Protein 7Y5Y (pdb70)

Structure (mmCIF, N/CA/C/O backbone):
data_7Y5Y
#
_entry.id   7Y5Y
#
_cell.length_a   80.331
_cell.length_b   80.331
_cell.length_c   224.803
_cell.angle_alpha   90.000
_cell.angle_beta   90.000
_cell.angle_gamma   120.000
#
_symmetry.space_group_name_H-M   'P 61 2 2'
#
loop_
_entity.id
_entity.type
_entity.pdbx_description
1 polymer 'Staygreen domain-containing protein'
2 non-polymer (4S)-2-METHYL-2,4-PENTANEDIOL
3 non-polymer 'PHOSPHATE ION'
4 non-polymer 2-AMINO-2-HYDROXYMETHYL-PROPANE-1,3-DIOL
5 water water
#
loop_
_atom_site.group_PDB
_atom_site.id
_atom_site.type_symbol
_atom_site.label_atom_id
_atom_site.label_alt_id
_atom_site.label_comp_id
_atom_site.label_asym_id
_atom_site.label_entity_id
_atom_site.label_seq_id
_atom_site.pdbx_PDB_ins_code
_atom_site.Cartn_x
_atom_site.Cartn_y
_atom_site.Cartn_z
_atom_site.occupancy
_atom_site.B_iso_or_equiv
_atom_site.auth_seq_id
_atom_site.auth_comp_id
_atom_site.auth_asym_id
_atom_site.auth_atom_id
_atom_site.pdbx_PDB_model_num
ATOM 1 N N . HIS A 1 3 ? 9.11265 53.56242 118.18253 1.000 56.04218 3 HIS A N 1
ATOM 2 C CA . HIS A 1 3 ? 8.71140 52.92492 119.43935 1.000 65.43164 3 HIS A CA 1
ATOM 3 C C . HIS A 1 3 ? 8.60047 51.41784 119.26168 1.000 61.01440 3 HIS A C 1
ATOM 4 O O . HIS A 1 3 ? 7.94050 50.94810 118.33680 1.000 65.86281 3 HIS A O 1
ATOM 6 N N . LEU A 1 4 ? 9.23945 50.65170 120.14436 1.000 56.93350 4 LEU A N 1
ATOM 7 C CA . LEU A 1 4 ? 9.27603 49.20447 119.96525 1.000 54.38857 4 LEU A CA 1
ATOM 8 C C . LEU A 1 4 ? 7.93028 48.57556 120.29051 1.000 55.85663 4 LEU A C 1
ATOM 9 O O . LEU A 1 4 ? 7.31318 48.91072 121.29905 1.000 52.71785 4 LEU A O 1
ATOM 14 N N . LYS A 1 5 ? 7.48010 47.67074 119.42646 1.000 51.86246 5 LYS A N 1
ATOM 15 C CA . LYS A 1 5 ? 6.21865 46.97536 119.60159 1.000 53.70349 5 LYS A CA 1
ATOM 16 C C . LYS A 1 5 ? 6.54967 45.52769 119.91134 1.000 57.92559 5 LYS A C 1
ATOM 17 O O . LYS A 1 5 ? 6.83856 44.75776 118.99410 1.000 55.02182 5 LYS A O 1
ATOM 23 N N . PRO A 1 6 ? 6.55630 45.10929 121.17834 1.000 54.97954 6 PRO A N 1
ATOM 24 C CA . PRO A 1 6 ? 7.16737 43.80768 121.50808 1.000 50.71466 6 PRO A CA 1
ATOM 25 C C . PRO A 1 6 ? 6.59434 42.61517 120.76760 1.000 54.55167 6 PRO A C 1
ATOM 26 O O . PRO A 1 6 ? 7.29698 41.60437 120.60793 1.000 49.28800 6 PRO A O 1
ATOM 30 N N . GLU A 1 7 ? 5.31648 42.67381 120.37256 1.000 55.02282 7 GLU A N 1
ATOM 31 C CA . GLU A 1 7 ? 4.72100 41.60596 119.57519 1.000 60.08528 7 GLU A CA 1
ATOM 32 C C . GLU A 1 7 ? 5.43930 41.44424 118.24394 1.000 43.62050 7 GLU A C 1
ATOM 33 O O . GLU A 1 7 ? 5.32328 40.38650 117.61663 1.000 56.28694 7 GLU A O 1
ATOM 39 N N . LYS A 1 8 ? 6.17688 42.46834 117.80715 1.000 49.81278 8 LYS A N 1
ATOM 40 C CA . LYS A 1 8 ? 6.94015 42.42507 116.56779 1.000 50.29722 8 LYS A CA 1
ATOM 41 C C . LYS A 1 8 ? 8.39048 42.03173 116.77573 1.000 47.09808 8 LYS A C 1
ATOM 42 O O . LYS A 1 8 ? 9.18705 42.17178 115.84232 1.000 42.69073 8 LYS A O 1
ATOM 48 N N . LEU A 1 9 ? 8.77031 41.60211 117.98262 1.000 40.27247 9 LEU A N 1
ATOM 49 C CA . LEU A 1 9 ? 10.15627 41.23773 118.27475 1.000 40.41252 9 LEU A CA 1
ATOM 50 C C . LEU A 1 9 ? 10.25051 39.76343 118.63862 1.000 41.76992 9 LEU A C 1
ATOM 51 O O . LEU A 1 9 ? 9.63275 39.32077 119.61405 1.000 41.60416 9 LEU A O 1
ATOM 56 N N . GLN A 1 10 ? 11.05742 39.01546 117.88752 1.000 33.89797 10 GLN A N 1
ATOM 57 C CA . GLN A 1 10 ? 11.41943 37.64665 118.24554 1.000 31.57722 10 GLN A CA 1
ATOM 58 C C . GLN A 1 10 ? 12.80893 37.64018 118.87093 1.000 31.93830 10 GLN A C 1
ATOM 59 O O . GLN A 1 10 ? 13.75615 38.17063 118.28082 1.000 29.69791 10 GLN A O 1
ATOM 65 N N . THR A 1 11 ? 12.93431 37.02127 120.04790 1.000 31.35185 11 THR A N 1
ATOM 66 C CA . THR A 1 11 ? 14.21892 36.85418 120.71463 1.000 30.26690 11 THR A CA 1
ATOM 67 C C . THR A 1 11 ? 14.59963 35.37447 120.76623 1.000 29.91055 11 THR A C 1
ATOM 68 O O . THR A 1 11 ? 13.78047 34.51382 121.11090 1.000 31.07225 11 THR A O 1
ATOM 72 N N . ARG A 1 12 ? 15.86635 35.10303 120.45407 1.000 30.18729 12 ARG A N 1
ATOM 73 C CA . ARG A 1 12 ? 16.40305 33.77589 120.21295 1.000 32.28160 12 ARG A CA 1
ATOM 74 C C . ARG A 1 12 ? 17.74551 33.66901 120.91841 1.000 28.15025 12 ARG A C 1
ATOM 75 O O . ARG A 1 12 ? 18.48002 34.65626 121.01086 1.000 30.66028 12 ARG A O 1
ATOM 83 N N . PHE A 1 13 ? 18.08480 32.46093 121.38669 1.000 32.53955 13 PHE A N 1
ATOM 84 C CA . PHE A 1 13 ? 19.33575 32.23123 122.10532 1.000 30.89219 13 PHE A CA 1
ATOM 85 C C . PHE A 1 13 ? 20.18557 31.18803 121.39186 1.000 28.23748 13 PHE A C 1
ATOM 86 O O . PHE A 1 13 ? 19.68458 30.14297 120.97821 1.000 30.52557 13 PHE A O 1
ATOM 94 N N . LEU A 1 14 ? 21.47692 31.47697 121.26535 1.000 29.98869 14 LEU A N 1
ATOM 95 C CA . LEU A 1 14 ? 22.42003 30.51204 120.73035 1.000 31.10496 14 LEU A CA 1
ATOM 96 C C . LEU A 1 14 ? 22.87699 29.57611 121.85468 1.000 35.87987 14 LEU A C 1
ATOM 97 O O . LEU A 1 14 ? 22.75935 29.89591 123.04160 1.000 33.85445 14 LEU A O 1
ATOM 102 N N . ASN A 1 15 ? 23.42555 28.42508 121.46513 1.000 40.45231 15 ASN A N 1
ATOM 103 C CA . ASN A 1 15 ? 24.05311 27.52788 122.43348 1.000 42.75633 15 ASN A CA 1
ATOM 104 C C . ASN A 1 15 ? 25.07190 28.27211 123.28263 1.000 39.43514 15 ASN A C 1
ATOM 105 O O . ASN A 1 15 ? 25.94851 28.96543 122.76386 1.000 41.18115 15 ASN A O 1
ATOM 110 N N . GLY A 1 16 ? 24.95340 28.12441 124.59201 1.000 39.40001 16 GLY A N 1
ATOM 111 C CA . GLY A 1 16 ? 25.84363 28.79001 125.51118 1.000 37.88110 16 GLY A CA 1
ATOM 112 C C . GLY A 1 16 ? 25.26234 30.01939 126.16367 1.000 42.01082 16 GLY A C 1
ATOM 113 O O . GLY A 1 16 ? 25.91587 30.60125 127.04778 1.000 37.61174 16 GLY A O 1
ATOM 114 N N . SER A 1 17 ? 24.04919 30.42013 125.77689 1.000 36.68207 17 SER A N 1
ATOM 115 C CA . SER A 1 17 ? 23.39420 31.58333 126.35829 1.000 37.12654 17 SER A CA 1
ATOM 116 C C . SER A 1 17 ? 21.94852 31.25381 126.69431 1.000 34.65734 17 SER A C 1
ATOM 117 O O . SER A 1 17 ? 21.29016 30.47395 125.99900 1.000 37.88761 17 SER A O 1
ATOM 120 N N . GLN A 1 18 ? 21.46716 31.84651 127.78609 1.000 34.79281 18 GLN A N 1
ATOM 121 C CA . GLN A 1 18 ? 20.07545 31.74566 128.19138 1.000 34.69836 18 GLN A CA 1
ATOM 122 C C . GLN A 1 18 ? 19.58295 33.13256 128.56565 1.000 33.74775 18 GLN A C 1
ATOM 123 O O . GLN A 1 18 ? 20.35290 34.10048 128.60875 1.000 35.57792 18 GLN A O 1
ATOM 129 N N . ASN A 1 19 ? 18.29446 33.22390 128.91359 1.000 34.47464 19 ASN A N 1
ATOM 130 C CA . ASN A 1 19 ? 17.78682 34.54307 129.26363 1.000 38.68212 19 ASN A CA 1
ATOM 131 C C . ASN A 1 19 ? 18.34248 35.02070 130.60018 1.000 39.72003 19 ASN A C 1
ATOM 132 O O . ASN A 1 19 ? 18.22389 36.20568 130.91872 1.000 41.15583 19 ASN A O 1
ATOM 137 N N . ASP A 1 20 ? 18.97014 34.13741 131.36725 1.000 41.28166 20 ASP A N 1
ATOM 138 C CA . ASP A 1 20 ? 19.49209 34.48231 132.68179 1.000 49.12765 20 ASP A CA 1
ATOM 139 C C . ASP A 1 20 ? 21.01618 34.49589 132.73406 1.000 48.34115 20 ASP A C 1
ATOM 140 O O . ASP A 1 20 ? 21.58423 34.71305 133.80817 1.000 43.03220 20 ASP A O 1
ATOM 145 N N . GLY A 1 21 ? 21.69330 34.32119 131.59559 1.000 45.17975 21 GLY A N 1
ATOM 146 C CA . GLY A 1 21 ? 23.13284 34.45179 131.54960 1.000 42.46563 21 GLY A CA 1
ATOM 147 C C . GLY A 1 21 ? 23.80047 33.51456 130.56113 1.000 42.78802 21 GLY A C 1
ATOM 148 O O . GLY A 1 21 ? 23.14173 32.85391 129.75157 1.000 38.47862 21 GLY A O 1
ATOM 149 N N . PRO A 1 22 ? 25.14153 33.44778 130.59700 1.000 40.51040 22 PRO A N 1
ATOM 150 C CA . PRO A 1 22 ? 26.05765 34.25094 131.42550 1.000 39.62886 22 PRO A CA 1
ATOM 151 C C . PRO A 1 22 ? 26.12347 35.70779 130.99322 1.000 45.99210 22 PRO A C 1
ATOM 152 O O . PRO A 1 22 ? 25.78265 36.01252 129.84008 1.000 38.10374 22 PRO A O 1
ATOM 156 N N . ARG A 1 23 ? 26.55514 36.58658 131.90309 1.000 41.82649 23 ARG A N 1
ATOM 157 C CA . ARG A 1 23 ? 26.71060 37.99917 131.56816 1.000 40.25900 23 ARG A CA 1
ATOM 158 C C . ARG A 1 23 ? 27.74631 38.21805 130.47588 1.000 40.96621 23 ARG A C 1
ATOM 159 O O . ARG A 1 23 ? 27.66202 39.19825 129.72458 1.000 39.83172 23 ARG A O 1
ATOM 167 N N . TYR A 1 24 ? 28.73028 37.33886 130.38519 1.000 39.83528 24 TYR A N 1
ATOM 168 C CA . TYR A 1 24 ? 29.86766 37.51548 129.49538 1.000 38.23597 24 TYR A CA 1
ATOM 169 C C . TYR A 1 24 ? 30.41376 36.13399 129.18111 1.000 41.59363 24 TYR A C 1
ATOM 170 O O . TYR A 1 24 ? 30.54927 35.30939 130.09568 1.000 42.41076 24 TYR A O 1
ATOM 179 N N . PRO A 1 25 ? 30.70233 35.82103 127.90989 1.000 39.03393 25 PRO A N 1
ATOM 180 C CA . PRO A 1 25 ? 30.49014 36.71848 126.76589 1.000 36.23146 25 PRO A CA 1
ATOM 181 C C . PRO A 1 25 ? 29.02776 36.74352 126.35554 1.000 36.32552 25 PRO A C 1
ATOM 182 O O . PRO A 1 25 ? 28.32157 35.74637 126.52979 1.000 32.60807 25 PRO A O 1
ATOM 186 N N . ARG A 1 26 ? 28.58031 37.87070 125.79961 1.000 35.12678 26 ARG A N 1
ATOM 187 C CA . ARG A 1 26 ? 27.18422 38.01764 125.40695 1.000 26.56998 26 ARG A CA 1
ATOM 188 C C . ARG A 1 26 ? 27.11588 39.00568 124.25456 1.000 27.31772 26 ARG A C 1
ATOM 189 O O . ARG A 1 26 ? 27.59143 40.14385 124.38367 1.000 25.45411 26 ARG A O 1
ATOM 197 N N . CYS A 1 27 ? 26.54406 38.55478 123.13737 1.000 27.45796 27 CYS A N 1
ATOM 198 C CA . CYS A 1 27 ? 26.47778 39.33755 121.90950 1.000 27.84524 27 CYS A CA 1
ATOM 199 C C . CYS A 1 27 ? 25.05569 39.32538 121.36990 1.000 24.66746 27 CYS A C 1
ATOM 200 O O . CYS A 1 27 ? 24.31398 38.35399 121.56573 1.000 26.24215 27 CYS A O 1
ATOM 203 N N . TYR A 1 28 ? 24.69523 40.40503 120.65190 1.000 25.12439 28 TYR A N 1
ATOM 204 C CA . TYR A 1 28 ? 23.37606 40.56499 120.05571 1.000 22.37146 28 TYR A CA 1
ATOM 205 C C . TYR A 1 28 ? 23.52710 40.63212 118.53832 1.000 19.70794 28 TYR A C 1
ATOM 206 O O . TYR A 1 28 ? 24.44851 41.27565 118.04015 1.000 24.69431 28 TYR A O 1
ATOM 215 N N . THR A 1 29 ? 22.61412 39.97388 117.83616 1.000 20.45021 29 THR A N 1
ATOM 216 C CA . THR A 1 29 ? 22.52383 40.03086 116.36904 1.000 24.33565 29 THR A CA 1
ATOM 217 C C . THR A 1 29 ? 21.08357 40.39962 116.04163 1.000 24.54460 29 THR A C 1
ATOM 218 O O . THR A 1 29 ? 20.16577 39.65366 116.39570 1.000 25.38184 29 THR A O 1
ATOM 222 N N . LEU A 1 30 ? 20.87615 41.54541 115.37270 1.000 26.88000 30 LEU A N 1
ATOM 223 C CA . LEU A 1 30 ? 19.54285 42.08336 115.10265 1.000 21.69147 30 LEU A CA 1
ATOM 224 C C . LEU A 1 30 ? 19.34874 42.25734 113.60069 1.000 24.27569 30 LEU A C 1
ATOM 225 O O . LEU A 1 30 ? 20.11916 42.97496 112.95919 1.000 27.41631 30 LEU A O 1
ATOM 230 N N . THR A 1 31 ? 18.34052 41.59162 113.05481 1.000 26.71825 31 THR A N 1
ATOM 231 C CA . THR A 1 31 ? 17.93958 41.76291 111.64971 1.000 28.82648 31 THR A CA 1
ATOM 232 C C . THR A 1 31 ? 16.42818 41.98178 111.60607 1.000 33.49182 31 THR A C 1
ATOM 233 O O . THR A 1 31 ? 15.74365 41.95363 112.63001 1.000 28.95617 31 THR A O 1
ATOM 237 N N . HIS A 1 32 ? 15.87903 42.16965 110.40784 1.000 31.51004 32 HIS A N 1
ATOM 238 C CA . HIS A 1 32 ? 14.45815 42.47855 110.31272 1.000 33.83482 32 HIS A CA 1
ATOM 239 C C . HIS A 1 32 ? 13.90023 41.88991 109.02904 1.000 38.81351 32 HIS A C 1
ATOM 240 O O . HIS A 1 32 ? 14.64598 41.49411 108.13616 1.000 33.79309 32 HIS A O 1
ATOM 247 N N . SER A 1 33 ? 12.58020 41.79761 108.96607 1.000 40.22603 33 SER A N 1
ATOM 248 C CA . SER A 1 33 ? 11.88557 41.46015 107.72483 1.000 48.46004 33 SER A CA 1
ATOM 249 C C . SER A 1 33 ? 11.17536 42.71011 107.23099 1.000 52.08317 33 SER A C 1
ATOM 250 O O . SER A 1 33 ? 10.22834 43.18101 107.87013 1.000 54.35188 33 SER A O 1
ATOM 253 N N . ASP A 1 34 ? 11.60717 43.23886 106.08726 1.000 60.41765 34 ASP A N 1
ATOM 254 C CA . ASP A 1 34 ? 10.90261 44.38555 105.52011 1.000 62.70639 34 ASP A CA 1
ATOM 255 C C . ASP A 1 34 ? 9.47267 44.04566 105.12919 1.000 61.55932 34 ASP A C 1
ATOM 256 O O . ASP A 1 34 ? 8.62249 44.94176 105.08177 1.000 62.03150 34 ASP A O 1
ATOM 261 N N . SER A 1 35 ? 9.18377 42.76921 104.88050 1.000 58.62228 35 SER A N 1
ATOM 262 C CA . SER A 1 35 ? 7.82917 42.37849 104.51330 1.000 59.56014 35 SER A CA 1
ATOM 263 C C . SER A 1 35 ? 6.84133 42.61589 105.65163 1.000 66.30717 35 SER A C 1
ATOM 264 O O . SER A 1 35 ? 5.74406 43.13756 105.41851 1.000 66.41765 35 SER A O 1
ATOM 267 N N . THR A 1 36 ? 7.20315 42.24448 106.88974 1.000 53.73328 36 THR A N 1
ATOM 268 C CA . THR A 1 36 ? 6.26659 42.29476 108.00843 1.000 53.21593 36 THR A CA 1
ATOM 269 C C . THR A 1 36 ? 6.63409 43.29559 109.09780 1.000 52.54103 36 THR A C 1
ATOM 270 O O . THR A 1 36 ? 5.86783 43.44359 110.05606 1.000 53.89636 36 THR A O 1
ATOM 274 N N . GLY A 1 37 ? 7.76780 43.98262 108.99046 1.000 50.68804 37 GLY A N 1
ATOM 275 C CA . GLY A 1 37 ? 8.19055 44.85201 110.06914 1.000 51.17887 37 GLY A CA 1
ATOM 276 C C . GLY A 1 37 ? 8.63514 44.13704 111.32564 1.000 48.59678 37 GLY A C 1
ATOM 277 O O . GLY A 1 37 ? 8.87677 44.79475 112.34445 1.000 50.97556 37 GLY A O 1
ATOM 278 N N . GLU A 1 38 ? 8.75976 42.81372 111.28526 1.000 40.70340 38 GLU A N 1
ATOM 279 C CA . GLU A 1 38 ? 9.19996 42.06088 112.45218 1.000 41.22022 38 GLU A CA 1
ATOM 280 C C . GLU A 1 38 ? 10.70125 42.23704 112.66563 1.000 39.24940 38 GLU A C 1
ATOM 281 O O . GLU A 1 38 ? 11.46951 42.40971 111.71777 1.000 33.34665 38 GLU A O 1
ATOM 287 N N . LEU A 1 39 ? 11.12249 42.19526 113.93052 1.000 33.94548 39 LEU A N 1
ATOM 288 C CA . LEU A 1 39 ? 12.53211 42.28207 114.28220 1.000 32.11166 39 LEU A CA 1
ATOM 289 C C . LEU A 1 39 ? 12.98405 40.93003 114.82468 1.000 29.35285 39 LEU A C 1
ATOM 290 O O . LEU A 1 39 ? 12.22973 40.26001 115.53387 1.000 29.51368 39 LEU A O 1
ATOM 295 N N . PHE A 1 40 ? 14.20849 40.53209 114.47396 1.000 28.40332 40 PHE A N 1
ATOM 296 C CA . PHE A 1 40 ? 14.77559 39.23746 114.85062 1.000 27.05972 40 PHE A CA 1
ATOM 297 C C . PHE A 1 40 ? 16.03926 39.49458 115.65358 1.000 28.53909 40 PHE A C 1
ATOM 298 O O . PHE A 1 40 ? 17.05700 39.91780 115.09937 1.000 27.68628 40 PHE A O 1
ATOM 306 N N . LEU A 1 41 ? 15.98000 39.24720 116.95346 1.000 31.25288 41 LEU A N 1
ATOM 307 C CA . LEU A 1 41 ? 17.12745 39.42291 117.83228 1.000 26.52224 41 LEU A CA 1
ATOM 308 C C . LEU A 1 41 ? 17.64301 38.05946 118.27198 1.000 27.08401 41 LEU A C 1
ATOM 309 O O . LEU A 1 41 ? 16.86281 37.22243 118.74436 1.000 28.53125 41 LEU A O 1
ATOM 314 N N . THR A 1 42 ? 18.94914 37.85007 118.14637 1.000 26.58009 42 THR A N 1
ATOM 315 C CA . THR A 1 42 ? 19.58378 36.64267 118.66183 1.000 29.27998 42 THR A CA 1
ATOM 316 C C . THR A 1 42 ? 20.65269 37.03539 119.67234 1.000 28.08690 42 THR A C 1
ATOM 317 O O . THR A 1 42 ? 21.44452 37.96437 119.44642 1.000 29.71848 42 THR A O 1
ATOM 321 N N . ILE A 1 43 ? 20.65868 36.32078 120.79547 1.000 29.41083 43 ILE A N 1
ATOM 322 C CA . ILE A 1 43 ? 21.59452 36.54648 121.88706 1.000 25.64052 43 ILE A CA 1
ATOM 323 C C . ILE A 1 43 ? 22.42589 35.28406 122.05350 1.000 27.89679 43 ILE A C 1
ATOM 324 O O . ILE A 1 43 ? 21.87126 34.18088 122.12169 1.000 30.94623 43 ILE A O 1
ATOM 329 N N . GLY A 1 44 ? 23.74064 35.43376 122.10318 1.000 27.78067 44 GLY A N 1
ATOM 330 C CA . GLY A 1 44 ? 24.58784 34.28284 122.30801 1.000 32.49470 44 GLY A CA 1
ATOM 331 C C . GLY A 1 44 ? 25.99456 34.67132 122.68914 1.000 30.06691 44 GLY A C 1
ATOM 332 O O . GLY A 1 44 ? 26.31360 35.85340 122.85573 1.000 27.53545 44 GLY A O 1
ATOM 333 N N . PRO A 1 45 ? 26.86825 33.67279 122.84992 1.000 32.69924 45 PRO A N 1
ATOM 334 C CA . PRO A 1 45 ? 28.27369 33.98034 123.16879 1.000 32.96894 45 PRO A CA 1
ATOM 335 C C . PRO A 1 45 ? 28.96512 34.77108 122.07516 1.000 34.26389 45 PRO A C 1
ATOM 336 O O . PRO A 1 45 ? 29.87416 35.56208 122.36703 1.000 37.75867 45 PRO A O 1
ATOM 340 N N . SER A 1 46 ? 28.53806 34.60777 120.82700 1.000 32.28951 46 SER A N 1
ATOM 341 C CA . SER A 1 46 ? 29.03448 35.40370 119.70570 1.000 31.09940 46 SER A CA 1
ATOM 342 C C . SER A 1 46 ? 27.86687 35.73482 118.77693 1.000 29.41898 46 SER A C 1
ATOM 343 O O . SER A 1 46 ? 26.70068 35.46899 119.08245 1.000 28.95454 46 SER A O 1
ATOM 346 N N . TYR A 1 47 ? 28.18734 36.29502 117.61517 1.000 29.66072 47 TYR A N 1
ATOM 347 C CA . TYR A 1 47 ? 27.15411 36.68332 116.65368 1.000 30.84896 47 TYR A CA 1
ATOM 348 C C . TYR A 1 47 ? 26.52641 35.46851 115.96968 1.000 34.57014 47 TYR A C 1
ATOM 349 O O . TYR A 1 47 ? 27.13800 34.40528 115.84675 1.000 31.37916 47 TYR A O 1
ATOM 358 N N . ASP A 1 48 ? 25.28206 35.63472 115.52048 1.000 29.22267 48 ASP A N 1
ATOM 359 C CA . ASP A 1 48 ? 24.58178 34.59953 114.76563 1.000 27.45803 48 ASP A CA 1
ATOM 360 C C . ASP A 1 48 ? 24.93101 34.82167 113.30365 1.000 32.50537 48 ASP A C 1
ATOM 361 O O . ASP A 1 48 ? 24.25170 35.54463 112.58611 1.000 28.49120 48 ASP A O 1
ATOM 366 N N . TYR A 1 49 ? 26.02715 34.19794 112.87464 1.000 34.45367 49 TYR A N 1
ATOM 367 C CA . TYR A 1 49 ? 26.55084 34.45174 111.53693 1.000 33.48364 49 TYR A CA 1
ATOM 368 C C . TYR A 1 49 ? 25.61136 33.95339 110.45460 1.000 34.08164 49 TYR A C 1
ATOM 369 O O . TYR A 1 49 ? 25.55887 34.53599 109.36847 1.000 32.80877 49 TYR A O 1
ATOM 378 N N . GLU A 1 50 ? 24.86154 32.88247 110.71498 1.000 32.21340 50 GLU A N 1
ATOM 379 C CA . GLU A 1 50 ? 23.89370 32.43418 109.71589 1.000 37.81099 50 GLU A CA 1
ATOM 380 C C . GLU A 1 50 ? 22.77566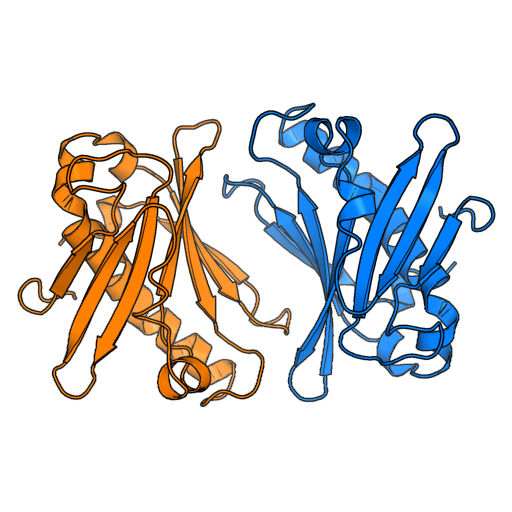 33.45402 109.53065 1.000 35.69003 50 GLU A C 1
ATOM 381 O O . GLU A 1 50 ? 22.29898 33.66791 108.40743 1.000 33.43854 50 GLU A O 1
ATOM 387 N N . GLN A 1 51 ? 22.36426 34.10728 110.61919 1.000 31.05365 51 GLN A N 1
ATOM 388 C CA . GLN A 1 51 ? 21.32222 35.12905 110.55229 1.000 30.80738 51 GLN A CA 1
ATOM 389 C C . GLN A 1 51 ? 21.68789 36.26097 109.59697 1.000 30.00308 51 GLN A C 1
ATOM 390 O O . GLN A 1 51 ? 20.80920 36.83399 108.93898 1.000 29.05965 51 GLN A O 1
ATOM 396 N N . ILE A 1 52 ? 22.96794 36.60463 109.51882 1.000 29.82450 52 ILE A N 1
ATOM 397 C CA . ILE A 1 52 ? 23.41769 37.75115 108.72806 1.000 29.61802 52 ILE A CA 1
ATOM 398 C C . ILE A 1 52 ? 24.06342 37.31700 107.40951 1.000 37.03737 52 ILE A C 1
ATOM 399 O O . ILE A 1 52 ? 24.72167 38.12064 106.74463 1.000 38.31424 52 ILE A O 1
ATOM 404 N N . SER A 1 53 ? 23.85993 36.07112 107.00246 1.000 35.89708 53 SER A N 1
ATOM 405 C CA . SER A 1 53 ? 24.56178 35.53110 105.84543 1.000 38.84788 53 SER A CA 1
ATOM 406 C C . SER A 1 53 ? 23.80487 35.67583 104.52282 1.000 42.59070 53 SER A C 1
ATOM 407 O O . SER A 1 53 ? 24.39558 35.40247 103.46836 1.000 47.40349 53 SER A O 1
ATOM 410 N N . GLY A 1 54 ? 22.54130 36.11739 104.53218 1.000 39.82686 54 GLY A N 1
ATOM 411 C CA . GLY A 1 54 ? 21.75231 36.13692 103.30261 1.000 46.17374 54 GLY A CA 1
ATOM 412 C C . GLY A 1 54 ? 22.20104 37.18720 102.28919 1.000 50.30220 54 GLY A C 1
ATOM 413 O O . GLY A 1 54 ? 22.87035 38.16853 102.61358 1.000 46.66164 54 GLY A O 1
ATOM 414 N N . TRP A 1 55 ? 21.81044 36.97768 101.01567 1.000 49.46992 55 TRP A N 1
ATOM 415 C CA . TRP A 1 55 ? 22.16517 37.93476 99.96484 1.000 49.39798 55 TRP A CA 1
ATOM 416 C C . TRP A 1 55 ? 21.56833 39.31009 100.25056 1.000 46.16239 55 TRP A C 1
ATOM 417 O O . TRP A 1 55 ? 22.21403 40.33431 100.00479 1.000 47.62000 55 TRP A O 1
ATOM 428 N N . TYR A 1 56 ? 20.33839 39.35316 100.77738 1.000 40.84813 56 TYR A N 1
ATOM 429 C CA . TYR A 1 56 ? 19.71914 40.62476 101.14372 1.000 43.30524 56 TYR A CA 1
ATOM 430 C C . TYR A 1 56 ? 20.59336 41.40735 102.12894 1.000 48.01187 56 TYR A C 1
ATOM 431 O O . TYR A 1 56 ? 20.86993 42.59741 101.92673 1.000 43.67416 56 TYR A O 1
ATOM 434 N N . THR A 1 57 ? 21.05290 40.74847 103.19690 1.000 40.98969 57 THR A N 1
ATOM 435 C CA . THR A 1 57 ? 21.90935 41.42527 104.17035 1.000 38.00945 57 THR A CA 1
ATOM 436 C C . THR A 1 57 ? 23.24374 41.83596 103.55779 1.000 40.24299 57 THR A C 1
ATOM 437 O O . THR A 1 57 ? 23.77064 42.91466 103.85941 1.000 39.27759 57 THR A O 1
ATOM 441 N N . ARG A 1 58 ? 23.81537 40.98445 102.70919 1.000 36.34340 58 ARG A N 1
ATOM 442 C CA . ARG A 1 58 ? 25.06235 41.34066 102.04159 1.000 41.83664 58 ARG A CA 1
ATOM 443 C C . ARG A 1 58 ? 24.91777 42.63913 101.24295 1.000 42.40795 58 ARG A C 1
ATOM 444 O O . ARG A 1 58 ? 25.83366 43.47120 101.23121 1.000 43.07037 58 ARG A O 1
ATOM 452 N N . PHE A 1 59 ? 23.76373 42.84040 100.58970 1.000 37.79283 59 PHE A N 1
ATOM 453 C CA . PHE A 1 59 ? 23.54489 44.06389 99.82100 1.000 42.40651 59 PHE A CA 1
ATOM 454 C C . PHE A 1 59 ? 23.08876 45.25243 100.68568 1.000 41.68567 59 PHE A C 1
ATOM 455 O O . PHE A 1 59 ? 23.55984 46.36172 100.47410 1.000 36.98628 59 PHE A O 1
ATOM 463 N N . MET A 1 60 ? 22.17090 45.07249 101.64362 1.000 31.53747 60 MET A N 1
ATOM 464 C CA . MET A 1 60 ? 21.73403 46.17972 102.46239 1.000 33.32168 60 MET A CA 1
ATOM 465 C C . MET A 1 60 ? 22.60684 46.42933 103.69211 1.000 29.78493 60 MET A C 1
ATOM 466 O O . MET A 1 60 ? 22.62195 47.56256 104.16098 1.000 30.97599 60 MET A O 1
ATOM 471 N N . ARG A 1 61 ? 23.32258 45.44064 104.21432 1.000 29.06643 61 ARG A N 1
ATOM 472 C CA . ARG A 1 61 ? 24.16657 45.62888 105.40809 1.000 31.72701 61 ARG A CA 1
ATOM 473 C C . ARG A 1 61 ? 23.43576 46.42792 106.50932 1.000 28.03385 61 ARG A C 1
ATOM 474 O O . ARG A 1 61 ? 23.93268 47.42384 107.06617 1.000 28.23961 61 ARG A O 1
ATOM 482 N N . ASP A 1 62 ? 22.18793 46.04080 106.76713 1.000 26.45945 62 ASP A N 1
ATOM 483 C CA . ASP A 1 62 ? 21.38626 46.71665 107.77977 1.000 31.54747 62 ASP A CA 1
ATOM 484 C C . ASP A 1 62 ? 21.27827 45.92792 109.07623 1.000 29.98555 62 ASP A C 1
ATOM 485 O O . ASP A 1 62 ? 20.40924 46.23399 109.89725 1.000 30.43521 62 ASP A O 1
ATOM 490 N N . GLU A 1 63 ? 22.09571 44.89882 109.25243 1.000 30.98716 63 GLU A N 1
ATOM 491 C CA . GLU A 1 63 ? 22.16153 44.21509 110.53891 1.000 28.04122 63 GLU A CA 1
ATOM 492 C C . GLU A 1 63 ? 22.77330 45.13747 111.58697 1.000 27.81746 63 GLU A C 1
ATOM 493 O O . GLU A 1 63 ? 23.57446 46.02735 111.27613 1.000 28.54358 63 GLU A O 1
ATOM 499 N N . VAL A 1 64 ? 22.38538 44.91980 112.84296 1.000 26.50149 64 VAL A N 1
ATOM 500 C CA . VAL A 1 64 ? 23.00693 45.58011 113.97893 1.000 27.78296 64 VAL A CA 1
ATOM 501 C C . VAL A 1 64 ? 23.62741 44.49178 114.83750 1.000 26.41140 64 VAL A C 1
ATOM 502 O O . VAL A 1 64 ? 22.97146 43.48307 115.12624 1.000 25.87797 64 VAL A O 1
ATOM 506 N N . LEU A 1 65 ? 24.89770 44.66935 115.17827 1.000 25.29947 65 LEU A N 1
ATOM 507 C CA . LEU A 1 65 ? 25.63730 43.73462 116.02251 1.000 24.53639 65 LEU A CA 1
ATOM 508 C C . LEU A 1 65 ? 26.00672 44.46312 117.30145 1.000 26.40663 65 LEU A C 1
ATOM 509 O O . LEU A 1 65 ? 26.28159 45.66246 117.27346 1.000 26.12574 65 LEU A O 1
ATOM 514 N N . ALA A 1 66 ? 26.00710 43.75120 118.43594 1.000 25.28277 66 ALA A N 1
ATOM 515 C CA . ALA A 1 66 ? 26.43959 44.38632 119.66483 1.000 25.33588 66 ALA A CA 1
ATOM 516 C C . ALA A 1 66 ? 27.18134 43.35820 120.51093 1.000 24.20687 66 ALA A C 1
ATOM 517 O O . ALA A 1 66 ? 26.84856 42.16855 120.50255 1.000 24.66894 66 ALA A O 1
ATOM 519 N N . VAL A 1 67 ? 28.17778 43.83451 121.24229 1.000 25.89076 67 VAL A N 1
ATOM 520 C CA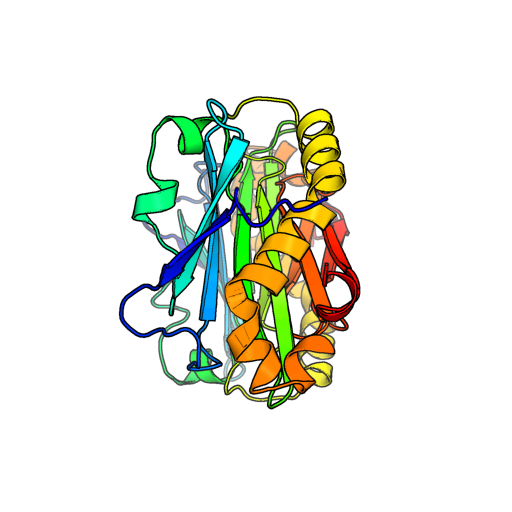 . VAL A 1 67 ? 28.93972 42.99604 122.15865 1.000 27.66601 67 VAL A CA 1
ATOM 521 C C . VAL A 1 67 ? 29.06785 43.66532 123.53149 1.000 27.23691 67 VAL A C 1
ATOM 522 O O . VAL A 1 67 ? 29.47112 44.82605 123.64029 1.000 26.27883 67 VAL A O 1
ATOM 526 N N . TRP A 1 68 ? 28.74432 42.91635 124.57667 1.000 26.35062 68 TRP A N 1
ATOM 527 C CA . TRP A 1 68 ? 29.00700 43.38278 125.93384 1.000 25.63252 68 TRP A CA 1
ATOM 528 C C . TRP A 1 68 ? 30.49589 43.24946 126.21111 1.000 29.30309 68 TRP A C 1
ATOM 529 O O . TRP A 1 68 ? 31.06906 42.16930 126.02365 1.000 33.30542 68 TRP A O 1
ATOM 540 N N . GLU A 1 69 ? 31.13224 44.33112 126.65472 1.000 30.57128 69 GLU A N 1
ATOM 541 C CA . GLU A 1 69 ? 32.57010 44.32760 126.87948 1.000 26.68460 69 GLU A CA 1
ATOM 542 C C . GLU A 1 69 ? 32.83805 44.57372 128.36193 1.000 35.70228 69 GLU A C 1
ATOM 543 O O . GLU A 1 69 ? 32.09617 45.31931 129.00293 1.000 30.12787 69 GLU A O 1
ATOM 549 N N . MET A 1 70 ? 33.87265 43.91383 128.90104 1.000 41.16005 70 MET A N 1
ATOM 550 C CA . MET A 1 70 ? 34.28384 44.05709 130.30795 1.000 41.80179 70 MET A CA 1
ATOM 551 C C . MET A 1 70 ? 35.35201 45.12366 130.44961 1.000 39.64164 70 MET A C 1
ATOM 552 O O . MET A 1 70 ? 36.35876 45.09625 129.73785 1.000 37.99537 70 MET A O 1
ATOM 557 N N . ASP A 1 71 ? 35.17842 46.00780 131.42481 1.000 44.49731 71 ASP A N 1
ATOM 558 C CA . ASP A 1 71 ? 36.21155 46.96424 131.80449 1.000 47.20226 71 ASP A CA 1
ATOM 559 C C . ASP A 1 71 ? 36.53399 46.58176 133.24983 1.000 50.44927 71 ASP A C 1
ATOM 560 O O . ASP A 1 71 ? 35.88857 47.06157 134.18241 1.000 42.53553 71 ASP A O 1
ATOM 565 N N . GLU A 1 72 ? 37.48641 45.66868 133.41646 1.000 49.81801 72 GLU A N 1
ATOM 566 C CA . GLU A 1 72 ? 37.73273 45.02480 134.70026 1.000 52.06902 72 GLU A CA 1
ATOM 567 C C . GLU A 1 72 ? 36.42175 44.46520 135.23880 1.000 55.11714 72 GLU A C 1
ATOM 568 O O . GLU A 1 72 ? 35.94765 43.43984 134.73663 1.000 58.62517 72 GLU A O 1
ATOM 574 N N . GLU A 1 73 ? 35.80080 45.11423 136.22318 1.000 43.36771 73 GLU A N 1
ATOM 575 C CA . GLU A 1 73 ? 34.49367 44.63755 136.65833 1.000 51.68635 73 GLU A CA 1
ATOM 576 C C . GLU A 1 73 ? 33.33077 45.44330 136.08828 1.000 49.34004 73 GLU A C 1
ATOM 577 O O . GLU A 1 73 ? 32.17512 45.06366 136.29834 1.000 52.15202 73 GLU A O 1
ATOM 580 N N . ASP A 1 74 ? 33.60450 46.52737 135.37440 1.000 46.88639 74 ASP A N 1
ATOM 581 C CA . ASP A 1 74 ? 32.57494 47.35891 134.77443 1.000 47.45535 74 ASP A CA 1
ATOM 582 C C . ASP A 1 74 ? 32.21703 46.83380 133.38107 1.000 46.46011 74 ASP A C 1
ATOM 583 O O . ASP A 1 74 ? 32.98139 46.09096 132.76142 1.000 45.13544 74 ASP A O 1
ATOM 588 N N . MET A 1 75 ? 31.03825 47.23207 132.89390 1.000 40.21240 75 MET A N 1
ATOM 589 C CA . MET A 1 75 ? 30.48504 46.70259 131.64969 1.000 37.56539 75 MET A CA 1
ATOM 590 C C . MET A 1 75 ? 30.05705 47.83417 130.72238 1.000 37.37177 75 MET A C 1
ATOM 591 O O . MET A 1 75 ? 29.67304 48.92314 131.16810 1.000 30.49649 75 MET A O 1
ATOM 596 N N . ALA A 1 76 ? 30.13523 47.57161 129.41351 1.000 34.80656 76 ALA A N 1
ATOM 597 C CA . ALA A 1 76 ? 29.68882 48.55365 128.43831 1.000 30.74442 76 ALA A CA 1
ATOM 598 C C . ALA A 1 76 ? 29.23764 47.80903 127.19199 1.000 32.44846 76 ALA A C 1
ATOM 599 O O . ALA A 1 76 ? 29.90330 46.85718 126.76086 1.000 31.66713 76 ALA A O 1
ATOM 601 N N . LEU A 1 77 ? 28.12080 48.25977 126.61358 1.000 30.69532 77 LEU A N 1
ATOM 602 C CA . LEU A 1 77 ? 27.55826 47.63156 125.41831 1.000 29.67809 77 LEU A CA 1
ATOM 603 C C . LEU A 1 77 ? 28.05394 48.36231 124.17363 1.000 31.10833 77 LEU A C 1
ATOM 604 O O . LEU A 1 77 ? 27.73464 49.53812 123.97751 1.000 30.37080 77 LEU A O 1
ATOM 609 N N . HIS A 1 78 ? 28.82178 47.65878 123.32116 1.000 26.55271 78 HIS A N 1
ATOM 610 C CA . HIS A 1 78 ? 29.39832 48.23459 122.10875 1.000 30.39904 78 HIS A CA 1
ATOM 611 C C . HIS A 1 78 ? 28.53464 47.80692 120.92104 1.000 32.45146 78 HIS A C 1
ATOM 612 O O . HIS A 1 78 ? 28.48694 46.62091 120.57893 1.000 29.28340 78 HIS A O 1
ATOM 619 N N . VAL A 1 79 ? 27.84354 48.77292 120.30793 1.000 32.90373 79 VAL A N 1
ATOM 620 C CA . VAL A 1 79 ? 26.90459 48.52748 119.21313 1.000 27.76173 79 VAL A CA 1
ATOM 621 C C . VAL A 1 79 ? 27.58635 48.91552 117.90570 1.000 27.16191 79 VAL A C 1
ATOM 622 O O . VAL A 1 79 ? 28.37600 49.86836 117.84934 1.000 29.06977 79 VAL A O 1
ATOM 626 N N . HIS A 1 80 ? 27.27189 48.18564 116.82138 1.000 26.74682 80 HIS A N 1
ATOM 627 C CA . HIS A 1 80 ? 27.96751 48.35610 115.54939 1.000 24.63774 80 HIS A CA 1
ATOM 628 C C . HIS A 1 80 ? 26.96869 48.40801 114.40502 1.000 22.68043 80 HIS A C 1
ATOM 629 O O . HIS A 1 80 ? 26.14352 47.50287 114.27932 1.000 24.25630 80 HIS A O 1
ATOM 636 N N . VAL A 1 81 ? 27.05639 49.44758 113.58258 1.000 25.39056 81 VAL A N 1
ATOM 637 C CA . VAL A 1 81 ? 26.24158 49.52401 112.37026 1.000 26.65269 81 VAL A CA 1
ATOM 638 C C . VAL A 1 81 ? 27.13483 49.88135 111.19264 1.000 27.70356 81 VAL A C 1
ATOM 639 O O . VAL A 1 81 ? 28.13231 50.59632 111.33086 1.000 27.56381 81 VAL A O 1
ATOM 643 N N . HIS A 1 82 ? 26.75422 49.39340 110.00019 1.000 27.13531 82 HIS A N 1
ATOM 644 C CA . HIS A 1 82 ? 27.58222 49.56582 108.81401 1.000 28.72323 82 HIS A CA 1
ATOM 645 C C . HIS A 1 82 ? 27.05279 50.75588 108.00322 1.000 29.89626 82 HIS A C 1
ATOM 646 O O . HIS A 1 82 ? 26.19903 50.60685 107.12574 1.000 31.31047 82 HIS A O 1
ATOM 653 N N . VAL A 1 83 ? 27.56217 51.95467 108.30181 1.000 31.12497 83 VAL A N 1
ATOM 654 C CA . VAL A 1 83 ? 27.09931 53.13566 107.57274 1.000 30.52968 83 VAL A CA 1
ATOM 655 C C . VAL A 1 83 ? 27.61110 53.09926 106.13663 1.000 35.07545 83 VAL A C 1
ATOM 656 O O . VAL A 1 83 ? 26.86055 53.33740 105.18213 1.000 32.58084 83 VAL A O 1
ATOM 660 N N . SER A 1 84 ? 28.88905 52.78024 105.96032 1.000 32.82858 84 SER A N 1
ATOM 661 C CA . SER A 1 84 ? 29.50901 52.84442 104.64875 1.000 32.35796 84 SER A CA 1
ATOM 662 C C . SER A 1 84 ? 30.58141 51.76336 104.53476 1.000 34.35006 84 SER A C 1
ATOM 663 O O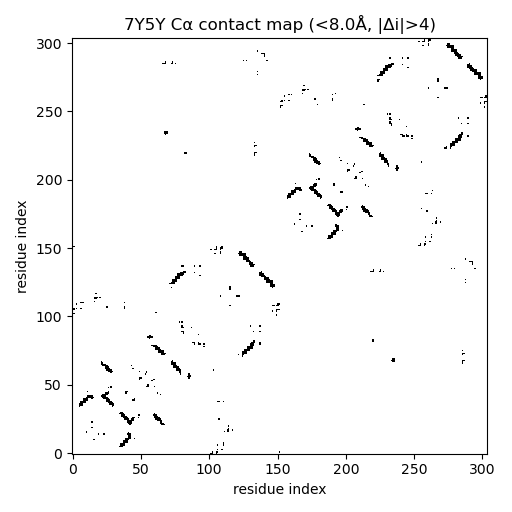 . SER A 1 84 ? 31.11044 51.27313 105.54055 1.000 32.36657 84 SER A O 1
ATOM 666 N N . GLY A 1 85 ? 30.89209 51.39971 103.29039 1.000 31.53623 85 GLY A N 1
ATOM 667 C CA . GLY A 1 85 ? 31.98664 50.49748 102.96222 1.000 31.42501 85 GLY A CA 1
ATOM 668 C C . GLY A 1 85 ? 31.53467 49.37161 102.05180 1.000 34.41481 85 GLY A C 1
ATOM 669 O O . GLY A 1 85 ? 30.58169 48.65862 102.37444 1.000 32.82094 85 GLY A O 1
ATOM 670 N N . GLY A 1 86 ? 32.20223 49.19662 100.90813 1.000 36.81478 86 GLY A N 1
ATOM 671 C CA . GLY A 1 86 ? 31.78704 48.19466 99.94117 1.000 38.78607 86 GLY A CA 1
ATOM 672 C C . GLY A 1 86 ? 30.63405 48.64427 99.05401 1.000 41.48186 86 GLY A C 1
ATOM 673 O O . GLY A 1 86 ? 30.14022 49.77943 99.11745 1.000 41.87298 86 GLY A O 1
ATOM 674 N N . LEU A 1 87 ? 30.20658 47.71753 98.19292 1.000 40.50067 87 LEU A N 1
ATOM 675 C CA . LEU A 1 87 ? 29.07767 47.93921 97.28918 1.000 43.21455 87 LEU A CA 1
ATOM 676 C C . LEU A 1 87 ? 27.79181 47.53052 97.98989 1.000 37.58480 87 LEU A C 1
ATOM 677 O O . LEU A 1 87 ? 27.49282 46.34404 98.12727 1.000 41.99829 87 LEU A O 1
ATOM 682 N N . ILE A 1 88 ? 27.01540 48.53047 98.38970 1.000 34.74389 88 ILE A N 1
ATOM 683 C CA . ILE A 1 88 ? 25.83773 48.37326 99.21550 1.000 34.50039 88 ILE A CA 1
ATOM 684 C C . ILE A 1 88 ? 24.78180 49.34745 98.71612 1.000 34.21750 88 ILE A C 1
ATOM 685 O O . ILE A 1 88 ? 25.04808 50.20833 97.87452 1.000 35.99513 88 ILE A O 1
ATOM 690 N N . LEU A 1 89 ? 23.56897 49.19595 99.24113 1.000 38.67523 89 LEU A N 1
ATOM 691 C CA . LEU A 1 89 ? 22.43680 50.03888 98.86661 1.000 35.77474 89 LEU A CA 1
ATOM 692 C C . LEU A 1 89 ? 22.51863 51.37509 99.59016 1.000 40.84512 89 LEU A C 1
ATOM 693 O O . LEU A 1 89 ? 22.38212 51.43064 100.82019 1.000 37.53528 89 LEU A O 1
ATOM 698 N N . GLY A 1 90 ? 22.72355 52.44956 98.83713 1.000 36.82419 90 GLY A N 1
ATOM 699 C CA . GLY A 1 90 ? 22.59948 53.78284 99.39423 1.000 38.23598 90 GLY A CA 1
ATOM 700 C C . GLY A 1 90 ? 23.93781 54.43192 99.69378 1.000 38.01145 90 GLY A C 1
ATOM 701 O O . GLY A 1 90 ? 24.94474 53.76429 99.97020 1.000 35.67868 90 GLY A O 1
ATOM 702 N N . SER A 1 91 ? 23.94686 55.76363 99.64961 1.000 36.93848 91 SER A N 1
ATOM 703 C CA . SER A 1 91 ? 25.12018 56.55169 99.99041 1.000 34.49036 91 SER A CA 1
ATOM 704 C C . SER A 1 91 ? 25.31934 56.59849 101.51369 1.000 34.81957 91 SER A C 1
ATOM 705 O O . SER A 1 91 ? 24.39155 56.37842 102.28951 1.000 33.47698 91 SER A O 1
ATOM 708 N N . ALA A 1 92 ? 26.54283 56.93691 101.92957 1.000 32.96399 92 ALA A N 1
ATOM 709 C CA . ALA A 1 92 ? 26.82965 57.09103 103.35707 1.000 37.04257 92 ALA A CA 1
ATOM 710 C C . ALA A 1 92 ? 25.88934 58.09496 104.02076 1.000 36.77905 92 ALA A C 1
ATOM 711 O O . ALA A 1 92 ? 25.35573 57.83724 105.10451 1.000 36.17662 92 ALA A O 1
ATOM 713 N N . LYS A 1 93 ? 25.68170 59.25894 103.39405 1.000 36.13840 93 LYS A N 1
ATOM 714 C CA . LYS A 1 93 ? 24.83835 60.28258 104.01467 1.000 35.05388 93 LYS A CA 1
ATOM 715 C C . LYS A 1 93 ? 23.43807 59.74969 104.28353 1.000 31.89374 93 LYS A C 1
ATOM 716 O O . LYS A 1 93 ? 22.85696 59.97213 105.35447 1.000 38.73440 93 LYS A O 1
ATOM 722 N N . TRP A 1 94 ? 22.86417 59.07464 103.29641 1.000 36.48969 94 TRP A N 1
ATOM 723 C CA . TRP A 1 94 ? 21.50581 58.57813 103.42913 1.000 40.69246 94 TRP A CA 1
ATOM 724 C C . TRP A 1 94 ? 21.43896 57.47467 104.48109 1.000 32.68130 94 TRP A C 1
ATOM 725 O O . TRP A 1 94 ? 20.62314 57.52870 105.39685 1.000 34.57166 94 TRP A O 1
ATOM 736 N N . ARG A 1 95 ? 22.32360 56.49032 104.38541 1.000 34.22824 95 ARG A N 1
ATOM 737 C CA . ARG A 1 95 ? 22.34249 55.40076 105.35792 1.000 30.48598 95 ARG A CA 1
ATOM 738 C C . ARG A 1 95 ? 22.56024 55.92865 106.77475 1.000 30.82805 95 ARG A C 1
ATOM 739 O O . ARG A 1 95 ? 21.88753 55.49876 107.71879 1.000 32.67731 95 ARG A O 1
ATOM 747 N N . ASP A 1 96 ? 23.49434 56.86392 106.93891 1.000 35.06238 96 ASP A N 1
ATOM 748 C CA . ASP A 1 96 ? 23.74959 57.42523 108.26154 1.000 33.72853 96 ASP A CA 1
ATOM 749 C C . ASP A 1 96 ? 22.47000 57.98379 108.87162 1.000 40.68198 96 ASP A C 1
ATOM 750 O O . ASP A 1 96 ? 22.16521 57.73877 110.04184 1.000 31.90404 96 ASP A O 1
ATOM 755 N N . LYS A 1 97 ? 21.67282 58.69458 108.06814 1.000 39.89050 97 LYS A N 1
ATOM 756 C CA . LYS A 1 97 ? 20.47012 59.32975 108.59961 1.000 37.83110 97 LYS A CA 1
ATOM 757 C C . LYS A 1 97 ? 19.45005 58.29645 109.07440 1.000 38.59541 97 LYS A C 1
ATOM 758 O O . LYS A 1 97 ? 18.85883 58.44636 110.15291 1.000 37.83973 97 LYS A O 1
ATOM 764 N N . ILE A 1 98 ? 19.22555 57.24056 108.28316 1.000 32.85218 98 ILE A N 1
ATOM 765 C CA . ILE A 1 98 ? 18.25214 56.21478 108.66193 1.000 32.85731 98 ILE A CA 1
ATOM 766 C C . ILE A 1 98 ? 18.70012 55.42404 109.88643 1.000 34.46919 98 ILE A C 1
ATOM 767 O O . ILE A 1 98 ? 17.88748 55.13842 110.77137 1.000 34.43191 98 ILE A O 1
ATOM 772 N N . PHE A 1 99 ? 19.96835 55.00970 109.93458 1.000 32.97933 99 PHE A N 1
ATOM 773 C CA . PHE A 1 99 ? 20.47248 54.30741 111.11663 1.000 31.37710 99 PHE A CA 1
ATOM 774 C C . PHE A 1 99 ? 20.26319 55.14113 112.37425 1.000 34.40022 99 PHE A C 1
ATOM 775 O O . PHE A 1 99 ? 19.85321 54.61679 113.41998 1.000 32.88598 99 PHE A O 1
ATOM 783 N N . ARG A 1 100 ? 20.54201 56.44482 112.29269 1.000 33.89817 100 ARG A N 1
ATOM 784 C CA . ARG A 1 100 ? 20.41176 57.28400 113.48239 1.000 36.58149 100 ARG A CA 1
ATOM 785 C C . ARG A 1 100 ? 18.94741 57.45862 113.88377 1.000 40.65669 100 ARG A C 1
ATOM 786 O O . ARG A 1 100 ? 18.62403 57.44080 115.07497 1.000 37.22448 100 ARG A O 1
ATOM 794 N N . GLN A 1 101 ? 18.03652 57.58907 112.90747 1.000 39.56712 101 GLN A N 1
ATOM 795 C CA . GLN A 1 101 ? 16.61853 57.69570 113.24447 1.000 38.90191 101 GLN A CA 1
ATOM 796 C C . GLN A 1 101 ? 16.06579 56.42061 113.85905 1.000 41.01661 101 GLN A C 1
ATOM 797 O O . GLN A 1 101 ? 15.11073 56.47961 114.64192 1.000 42.48362 101 GLN A O 1
ATOM 803 N N . HIS A 1 102 ? 16.62381 55.26352 113.52430 1.000 35.42444 102 HIS A N 1
ATOM 804 C CA . HIS A 1 102 ? 16.10595 54.02864 114.08347 1.000 37.87947 102 HIS A CA 1
ATOM 805 C C . HIS A 1 102 ? 16.90724 53.51818 115.28455 1.000 33.703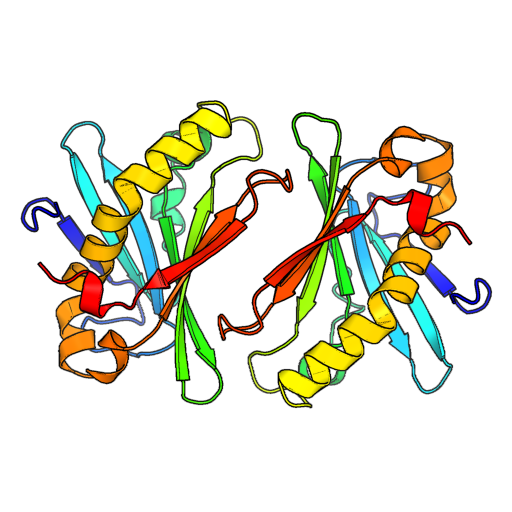78 102 HIS A C 1
ATOM 806 O O . HIS A 1 102 ? 16.53003 52.49932 115.87137 1.000 34.60494 102 HIS A O 1
ATOM 813 N N . MET A 1 103 ? 17.98219 54.20202 115.66850 1.000 33.48474 103 MET A N 1
ATOM 814 C CA . MET A 1 103 ? 18.79738 53.72667 116.78977 1.000 36.05189 103 MET A CA 1
ATOM 815 C C . MET A 1 103 ? 18.01975 53.57849 118.09226 1.000 37.87113 103 MET A C 1
ATOM 816 O O . MET A 1 103 ? 18.24483 52.57813 118.79349 1.000 35.38775 103 MET A O 1
ATOM 821 N N . PRO A 1 104 ? 17.11761 54.48750 118.48065 1.000 40.24652 104 PRO A N 1
ATOM 822 C CA . PRO A 1 104 ? 16.36910 54.24380 119.72832 1.000 38.18139 104 PRO A CA 1
ATOM 823 C C . PRO A 1 104 ? 15.53410 52.97704 119.68545 1.000 38.82664 104 PRO A C 1
ATOM 824 O O . PRO A 1 104 ? 15.46866 52.24896 120.68384 1.000 39.50211 104 PRO A O 1
ATOM 828 N N . LEU A 1 105 ? 14.89033 52.69111 118.55074 1.000 33.19887 105 LEU A N 1
ATOM 829 C CA . LEU A 1 105 ? 14.19090 51.41995 118.37698 1.000 36.96445 105 LEU A CA 1
ATOM 830 C C . LEU A 1 105 ? 15.11682 50.22447 118.59850 1.000 32.32333 105 LEU A C 1
ATOM 831 O O . LEU A 1 105 ? 14.74172 49.24968 119.26103 1.000 32.70457 105 LEU A O 1
ATOM 836 N N . VAL A 1 106 ? 16.31392 50.26804 118.01004 1.000 30.95175 106 VAL A N 1
ATOM 837 C CA . VAL A 1 106 ? 17.27253 49.16682 118.15016 1.000 27.92590 106 VAL A CA 1
ATOM 838 C C . VAL A 1 106 ? 17.62593 48.96289 119.61995 1.000 29.30859 106 VAL A C 1
ATOM 839 O O . VAL A 1 106 ? 17.57326 47.84454 120.15416 1.000 29.25238 106 VAL A O 1
ATOM 843 N N . LEU A 1 107 ? 17.99365 50.04446 120.28655 1.000 29.24533 107 LEU A N 1
ATOM 844 C CA . LEU A 1 107 ? 18.39740 49.92075 121.68613 1.000 32.23141 107 LEU A CA 1
ATOM 845 C C . LEU A 1 107 ? 17.22701 49.50816 122.57565 1.000 36.83532 107 LEU A C 1
ATOM 846 O O . LEU A 1 107 ? 17.43348 48.82387 123.58795 1.000 37.66533 107 LEU A O 1
ATOM 851 N N . GLU A 1 108 ? 15.99126 49.86346 122.19841 1.000 35.51834 108 GLU A N 1
ATOM 852 C CA . GLU A 1 108 ? 14.82731 49.35439 122.91819 1.000 32.31347 108 GLU A CA 1
ATOM 853 C C . GLU A 1 108 ? 14.63527 47.85979 122.69605 1.000 37.17225 108 GLU A C 1
ATOM 854 O O . GLU A 1 108 ? 14.18045 47.15119 123.59912 1.000 29.77708 108 GLU A O 1
ATOM 860 N N . ALA A 1 109 ? 14.92734 47.35597 121.48440 1.000 30.58763 109 ALA A N 1
ATOM 861 C CA . ALA A 1 109 ? 14.80851 45.91995 121.27166 1.000 29.21927 109 ALA A CA 1
ATOM 862 C C . ALA A 1 109 ? 15.84243 45.15470 122.09968 1.000 27.68440 109 ALA A C 1
ATOM 863 O O . ALA A 1 109 ? 15.56381 44.04887 122.57537 1.000 28.32041 109 ALA A O 1
ATOM 865 N N . PHE A 1 110 ? 17.04329 45.71655 122.25321 1.000 27.96256 110 PHE A N 1
ATOM 866 C CA . PHE A 1 110 ? 18.07623 45.07546 123.06703 1.000 28.96537 110 PHE A CA 1
ATOM 867 C C . PHE A 1 110 ? 17.62986 44.99992 124.52002 1.000 32.26184 110 PHE A C 1
ATOM 868 O O . PHE A 1 110 ? 17.70247 43.94425 125.15513 1.000 31.08926 110 PHE A O 1
ATOM 876 N N . ARG A 1 111 ? 17.12360 46.11535 125.04052 1.000 31.28519 111 ARG A N 1
ATOM 877 C CA . ARG A 1 111 ? 16.69893 46.17131 126.44408 1.000 31.28850 111 ARG A CA 1
ATOM 878 C C . ARG A 1 111 ? 15.48519 45.28011 126.69924 1.000 32.80256 111 ARG A C 1
ATOM 879 O O . ARG A 1 111 ? 15.46251 44.53073 127.68851 1.000 36.73142 111 ARG A O 1
ATOM 887 N N . TYR A 1 112 ? 14.49692 45.27386 125.79542 1.000 31.88249 112 TYR A N 1
ATOM 888 C CA . TYR A 1 112 ? 13.35253 44.38486 125.98489 1.000 30.21996 112 TYR A CA 1
ATOM 889 C C . TYR A 1 112 ? 13.74937 42.92762 125.81030 1.000 34.02423 112 TYR A C 1
ATOM 890 O O . TYR A 1 112 ? 13.38657 42.07133 126.62493 1.000 36.16193 112 TYR A O 1
ATOM 899 N N . GLY A 1 113 ? 14.46698 42.61473 124.72953 1.000 35.19431 113 GLY A N 1
ATOM 900 C CA . GLY A 1 113 ? 14.78298 41.22439 124.47060 1.000 29.10478 113 GLY A CA 1
ATOM 901 C C . GLY A 1 113 ? 15.55064 40.57999 125.60924 1.000 33.12211 113 GLY A C 1
ATOM 902 O O . GLY A 1 113 ? 15.34757 39.39900 125.91341 1.000 37.02986 113 GLY A O 1
ATOM 903 N N . ASP A 1 114 ? 16.40819 41.34806 126.27623 1.000 34.09776 114 ASP A N 1
ATOM 904 C CA . ASP A 1 114 ? 17.30374 40.77093 127.26873 1.000 34.70961 114 ASP A CA 1
ATOM 905 C C . ASP A 1 114 ? 16.87438 41.24975 128.65953 1.000 38.38250 114 ASP A C 1
ATOM 906 O O . ASP A 1 114 ? 17.68902 41.39396 129.58223 1.000 39.04713 114 ASP A O 1
ATOM 911 N N . ARG A 1 115 ? 15.57196 41.51830 128.79840 1.000 36.44977 115 ARG A N 1
ATOM 912 C CA . ARG A 1 115 ? 15.03285 42.14600 130.00139 1.000 40.96137 115 ARG A CA 1
ATOM 913 C C . ARG A 1 115 ? 15.20018 41.27898 131.24013 1.000 41.11326 115 ARG A C 1
ATOM 914 O O . ARG A 1 115 ? 15.34641 41.81301 132.34666 1.000 43.38292 115 ARG A O 1
ATOM 922 N N . GLU A 1 116 ? 15.18373 39.95719 131.09240 1.000 38.44605 116 GLU A N 1
ATOM 923 C CA . GLU A 1 116 ? 15.32312 39.11579 132.27445 1.000 44.53256 116 GLU A CA 1
ATOM 924 C C . GLU A 1 116 ? 16.73266 39.17701 132.84392 1.000 48.65904 116 GLU A C 1
ATOM 925 O O . GLU A 1 116 ? 16.91810 39.13386 134.06633 1.000 42.51376 116 GLU A O 1
ATOM 931 N N . LEU A 1 117 ? 17.73752 39.29645 131.98480 1.000 36.48904 117 LEU A N 1
ATOM 932 C CA . LEU A 1 117 ? 19.09491 39.42143 132.49303 1.000 44.26305 117 LEU A CA 1
ATOM 933 C C . LEU A 1 117 ? 19.28114 40.75015 133.20705 1.000 46.92049 117 LEU A C 1
ATOM 934 O O . LEU A 1 117 ? 20.00964 40.83301 134.20616 1.000 46.74737 117 LEU A O 1
ATOM 939 N N . VAL A 1 118 ? 18.62270 41.79483 132.71133 1.000 39.73011 118 VAL A N 1
ATOM 940 C CA . VAL A 1 118 ? 18.70651 43.10084 133.34915 1.000 43.78516 118 VAL A CA 1
ATOM 941 C C . VAL A 1 118 ? 17.99888 43.09181 134.69551 1.000 45.42644 118 VAL A C 1
ATOM 942 O O . VAL A 1 118 ? 18.46546 43.70499 135.65734 1.000 45.87862 118 VAL A O 1
ATOM 946 N N . LYS A 1 119 ? 16.84558 42.44063 134.77239 1.000 44.21105 119 LYS A N 1
ATOM 947 C CA . LYS A 1 119 ? 16.24085 42.15416 136.06585 1.000 54.13865 119 LYS A CA 1
ATOM 948 C C . LYS A 1 119 ? 17.25019 41.54439 137.02247 1.000 53.95383 119 LYS A C 1
ATOM 949 O O . LYS A 1 119 ? 17.38207 41.97614 138.17718 1.000 53.61707 119 LYS A O 1
ATOM 955 N N . LYS A 1 120 ? 17.91448 40.47909 136.57479 1.000 47.09515 120 LYS A N 1
ATOM 956 C CA . LYS A 1 120 ? 18.81353 39.72815 137.44210 1.000 49.16904 120 LYS A CA 1
ATOM 957 C C . LYS A 1 120 ? 20.01541 40.55822 137.86473 1.000 51.08462 120 LYS A C 1
ATOM 958 O O . LYS A 1 120 ? 20.52745 40.39431 138.97718 1.000 47.94089 120 LYS A O 1
ATOM 964 N N . TYR A 1 121 ? 20.48376 41.44485 136.99877 1.000 40.04185 121 TYR A N 1
ATOM 965 C CA . TYR A 1 121 ? 21.68972 42.22841 137.24597 1.000 44.87814 121 TYR A CA 1
ATOM 966 C C . TYR A 1 121 ? 21.38434 43.68844 136.95223 1.000 47.15692 121 TYR A C 1
ATOM 967 O O . TYR A 1 121 ? 21.69180 44.19643 135.86417 1.000 46.25812 121 TYR A O 1
ATOM 976 N N . PRO A 1 122 ? 20.78451 44.40227 137.91154 1.000 40.68478 122 PRO A N 1
ATOM 977 C CA . PRO A 1 122 ? 20.31182 45.76669 137.62377 1.000 40.30716 122 PRO A CA 1
ATOM 978 C C . PRO A 1 122 ? 21.42254 46.73167 137.33823 1.000 40.26484 122 PRO A C 1
ATOM 979 O O . PRO A 1 122 ? 21.17616 47.78577 136.74123 1.000 42.19016 122 PRO A O 1
ATOM 983 N N . GLU A 1 123 ? 22.64900 46.41254 137.74316 1.000 41.64022 123 GLU A N 1
ATOM 984 C CA . GLU A 1 123 ? 23.78132 47.22405 137.33918 1.000 41.14005 123 GLU A CA 1
ATOM 985 C C . GLU A 1 123 ? 23.91604 47.28939 135.82477 1.000 40.85070 123 GLU A C 1
ATOM 986 O O . GLU A 1 123 ? 24.52197 48.23579 135.30430 1.000 44.69107 123 GLU A O 1
ATOM 992 N N . MET A 1 124 ? 23.31156 46.34179 135.11383 1.000 39.55877 124 MET A N 1
ATOM 993 C CA . MET A 1 124 ? 23.34020 46.35189 133.64925 1.000 39.64229 124 MET A CA 1
ATOM 994 C C . MET A 1 124 ? 22.58211 47.55138 133.06903 1.000 40.71200 124 MET A C 1
ATOM 995 O O . MET A 1 124 ? 22.97415 48.08238 132.02120 1.000 40.64842 124 MET A O 1
ATOM 1000 N N . ASP A 1 125 ? 21.47909 47.98999 133.71175 1.000 44.73506 125 ASP A N 1
ATOM 1001 C CA . ASP A 1 125 ? 20.83301 49.23454 133.26348 1.000 39.86199 125 ASP A CA 1
ATOM 1002 C C . ASP A 1 125 ? 21.70063 50.46569 133.35910 1.000 41.69127 125 ASP A C 1
ATOM 1003 O O . ASP A 1 125 ? 21.43420 51.43004 132.63430 1.000 43.33563 125 ASP A O 1
ATOM 1008 N N . GLN A 1 126 ? 22.72463 50.47923 134.19630 1.000 40.48672 126 GLN A N 1
ATOM 1009 C CA . GLN A 1 126 ? 23.54240 51.67670 134.29739 1.000 36.90409 126 GLN A CA 1
ATOM 1010 C C . GLN A 1 126 ? 24.71962 51.65921 133.33695 1.000 39.60843 126 GLN A C 1
ATOM 1011 O O . GLN A 1 126 ? 25.47888 52.63402 133.28835 1.000 39.17702 126 GLN A O 1
ATOM 1017 N N . ALA A 1 127 ? 24.86421 50.59187 132.54307 1.000 37.92350 127 ALA A N 1
ATOM 1018 C CA . ALA A 1 127 ? 25.99621 50.47553 131.63600 1.000 38.39914 127 ALA A CA 1
ATOM 1019 C C . ALA A 1 127 ? 25.87007 51.47671 130.48799 1.000 30.86725 127 ALA A C 1
ATOM 1020 O O . ALA A 1 127 ? 24.77512 51.68501 129.95905 1.000 37.88171 127 ALA A O 1
ATOM 1022 N N . PRO A 1 128 ? 26.96012 52.10237 130.08666 1.000 31.24870 128 PRO A N 1
ATOM 1023 C CA . PRO A 1 128 ? 26.90398 53.00971 128.93824 1.000 33.76195 128 PRO A CA 1
ATOM 1024 C C . PRO A 1 128 ? 26.73169 52.21138 127.65995 1.000 37.95909 128 PRO A C 1
ATOM 1025 O O . PRO A 1 128 ? 27.22725 51.09009 127.52838 1.000 36.11777 128 PRO A O 1
ATOM 1029 N N . ILE A 1 129 ? 26.01019 52.79695 126.71857 1.000 35.55096 129 ILE A N 1
ATOM 1030 C CA . ILE A 1 129 ? 25.86376 52.22522 125.38247 1.000 35.19956 129 ILE A CA 1
ATOM 1031 C C . ILE A 1 129 ? 26.77992 53.00752 124.47284 1.000 33.96393 129 ILE A C 1
ATOM 1032 O O . ILE A 1 129 ? 26.70653 54.24272 124.42235 1.000 41.68439 129 ILE A O 1
ATOM 1037 N N . LEU A 1 130 ? 27.62977 52.32113 123.72480 1.000 33.31962 130 LEU A N 1
ATOM 1038 C CA . LEU A 1 130 ? 28.56163 53.02716 122.87693 1.000 23.61177 130 LEU A CA 1
ATOM 1039 C C . LEU A 1 130 ? 28.29950 52.55487 121.44620 1.000 36.41562 130 LEU A C 1
ATOM 1040 O O . LEU A 1 130 ? 28.29117 51.34717 121.19871 1.000 31.99342 130 LEU A O 1
ATOM 1045 N N . VAL A 1 131 ? 27.97684 53.47745 120.52918 1.000 31.95738 131 VAL A N 1
ATOM 1046 C CA . VAL A 1 131 ? 27.57771 53.09946 119.16435 1.000 27.23922 131 VAL A CA 1
ATOM 1047 C C . VAL A 1 131 ? 28.68736 53.48950 118.20717 1.000 28.75527 131 VAL A C 1
ATOM 1048 O O . VAL A 1 131 ? 29.10492 54.65272 118.16207 1.000 31.64846 131 VAL A O 1
ATOM 1052 N N . HIS A 1 132 ? 29.17125 52.51522 117.43060 1.000 30.16419 132 HIS A N 1
ATOM 1053 C CA . HIS A 1 132 ? 30.18182 52.77455 116.42328 1.000 26.37462 132 HIS A CA 1
ATOM 1054 C C . HIS A 1 132 ? 29.49299 52.75127 115.06910 1.000 33.06052 132 HIS A C 1
ATOM 1055 O O . HIS A 1 132 ? 28.99471 51.70450 114.65182 1.000 27.88892 132 HIS A O 1
ATOM 1062 N N . PHE A 1 133 ? 29.45186 53.91325 114.41187 1.000 28.77353 133 PHE A N 1
ATOM 1063 C CA . PHE A 1 133 ? 28.95460 54.04943 113.04249 1.000 31.23044 133 PHE A CA 1
ATOM 1064 C C . PHE A 1 133 ? 30.13564 53.80388 112.12397 1.000 30.61614 133 PHE A C 1
ATOM 1065 O O . PHE A 1 133 ? 30.98240 54.68443 111.93864 1.000 32.92631 133 PHE A O 1
ATOM 1073 N N . HIS A 1 134 ? 30.19810 52.60647 111.53469 1.000 26.85957 134 HIS A N 1
ATOM 1074 C CA . HIS A 1 134 ? 31.36466 52.21353 110.75894 1.000 28.23419 134 HIS A CA 1
ATOM 1075 C C . HIS A 1 134 ? 31.33368 52.80872 109.36292 1.000 30.08348 134 HIS A C 1
ATOM 1076 O O . HIS A 1 134 ? 30.32225 52.70917 108.66691 1.000 30.05658 134 HIS A O 1
ATOM 1083 N N . ALA A 1 135 ? 32.46186 53.37260 108.95047 1.000 29.89705 135 ALA A N 1
ATOM 1084 C CA . ALA A 1 135 ? 32.66174 53.90396 107.60752 1.000 34.76966 135 ALA A CA 1
ATOM 1085 C C . ALA A 1 135 ? 34.15526 54.01943 107.36906 1.000 33.35688 135 ALA A C 1
ATOM 1086 O O . ALA A 1 135 ? 34.91894 54.19792 108.32989 1.000 36.53464 135 ALA A O 1
ATOM 1088 N N . PRO A 1 136 ? 34.60601 53.92499 106.11551 1.000 32.34341 136 PRO A N 1
ATOM 1089 C CA . PRO A 1 136 ? 36.02782 54.15670 105.82744 1.000 33.51853 136 PRO A CA 1
ATOM 1090 C C . PRO A 1 136 ? 36.46072 55.60119 105.98869 1.000 37.61034 136 PRO A C 1
ATOM 1091 O O . PRO A 1 136 ? 37.64531 55.84907 106.24389 1.000 35.18469 136 PRO A O 1
ATOM 1095 N N . ASN A 1 137 ? 35.52467 56.56455 105.85824 1.000 41.49748 137 ASN A N 1
ATOM 1096 C CA . ASN A 1 137 ? 35.69139 58.01884 105.78857 1.000 46.73780 137 ASN A CA 1
ATOM 1097 C C . ASN A 1 137 ? 35.62489 58.61669 107.18930 1.000 37.98216 137 ASN A C 1
ATOM 1098 O O . ASN A 1 137 ? 34.71222 58.28294 107.95260 1.000 40.81907 137 ASN A O 1
ATOM 1103 N N . PRO A 1 138 ? 36.55908 59.49284 107.56570 1.000 38.41520 138 PRO A N 1
ATOM 1104 C CA . PRO A 1 138 ? 36.45903 60.14720 108.88405 1.000 42.92447 138 PRO A CA 1
ATOM 1105 C C . PRO A 1 138 ? 35.13569 60.86265 109.12397 1.000 42.81565 138 PRO A C 1
ATOM 1106 O O . PRO A 1 138 ? 34.69024 60.96099 110.27897 1.000 40.72569 138 PRO A O 1
ATOM 1110 N N . LYS A 1 139 ? 34.49564 61.36589 108.06091 1.000 43.69950 139 LYS A N 1
ATOM 1111 C CA . LYS A 1 139 ? 33.23800 62.09632 108.20602 1.000 42.81383 139 LYS A CA 1
ATOM 1112 C C . LYS A 1 139 ? 32.17291 61.26560 108.90505 1.000 40.19484 139 LYS A C 1
ATOM 1113 O O . LYS A 1 139 ? 31.42677 61.77446 109.75599 1.000 42.88120 139 LYS A O 1
ATOM 1119 N N . PHE A 1 140 ? 32.08498 59.97707 108.57135 1.000 37.98046 140 PHE A N 1
ATOM 1120 C CA . PHE A 1 140 ? 31.00859 59.14243 109.09224 1.000 35.09215 140 PHE A CA 1
ATOM 1121 C C . PHE A 1 140 ? 31.45706 58.08566 110.09628 1.000 34.67968 140 PHE A C 1
ATOM 1122 O O . PHE A 1 140 ? 30.60829 57.52719 110.80368 1.000 34.51892 140 PHE A O 1
ATOM 1130 N N . ASP A 1 141 ? 32.75226 57.80356 110.17111 1.000 36.96249 141 ASP A N 1
ATOM 1131 C CA . ASP A 1 141 ? 33.29229 56.80087 111.09050 1.000 32.95045 141 ASP A CA 1
ATOM 1132 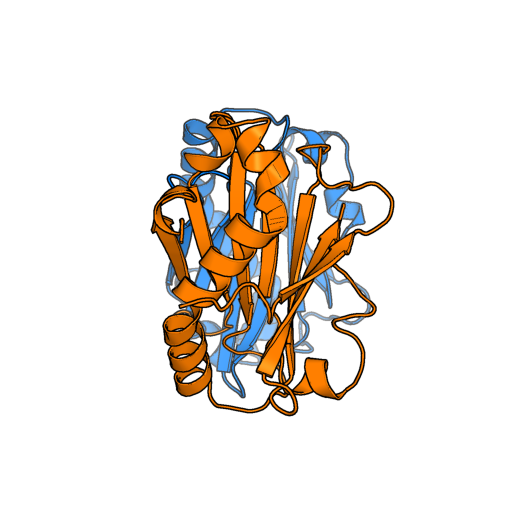C C . ASP A 1 141 ? 33.39083 57.38991 112.48821 1.000 34.28906 141 ASP A C 1
ATOM 1133 O O . ASP A 1 141 ? 34.41742 57.94667 112.86766 1.000 37.69935 141 ASP A O 1
ATOM 1138 N N . LEU A 1 142 ? 32.32435 57.22597 113.27200 1.000 33.76213 142 LEU A N 1
ATOM 1139 C CA . LEU A 1 142 ? 32.20178 57.89309 114.56357 1.000 37.20124 142 LEU A CA 1
ATOM 1140 C C . LEU A 1 142 ? 31.78063 56.91422 115.64897 1.000 34.62426 142 LEU A C 1
ATOM 1141 O O . LEU A 1 142 ? 30.90479 56.07338 115.43705 1.000 34.20620 142 LEU A O 1
ATOM 1146 N N . VAL A 1 143 ? 32.37861 57.06256 116.83191 1.000 33.15305 143 VAL A N 1
ATOM 1147 C CA . VAL A 1 143 ? 31.99411 56.32544 118.03261 1.000 32.77605 143 VAL A CA 1
ATOM 1148 C C . VAL A 1 143 ? 31.34337 57.30463 118.99890 1.000 32.52558 143 VAL A C 1
ATOM 1149 O O . VAL A 1 143 ? 31.93693 58.34199 119.32304 1.000 37.76823 143 VAL A O 1
ATOM 1153 N N . GLU A 1 144 ? 30.12721 56.99100 119.43824 1.000 31.09350 144 GLU A N 1
ATOM 1154 C CA . GLU A 1 144 ? 29.30948 57.90718 120.23168 1.000 38.77679 144 GLU A CA 1
ATOM 1155 C C . GLU A 1 144 ? 28.64637 57.20336 121.40365 1.000 39.81513 144 GLU A C 1
ATOM 1156 O O . GLU A 1 144 ? 28.12742 56.08878 121.27292 1.000 36.52998 144 GLU A O 1
ATOM 1162 N N . THR A 1 145 ? 28.61710 57.87949 122.55243 1.000 38.43612 145 THR A N 1
ATOM 1163 C CA . THR A 1 145 ? 27.82602 57.37758 123.65677 1.000 32.65649 145 THR A CA 1
ATOM 1164 C C . THR A 1 145 ? 26.36276 57.74483 123.45999 1.000 33.24305 145 THR A C 1
ATOM 1165 O O . THR A 1 145 ? 26.03447 58.90392 123.19265 1.000 42.25445 145 THR A O 1
ATOM 1169 N N . TRP A 1 146 ? 25.49104 56.74758 123.57503 1.000 33.46660 146 TRP A N 1
ATOM 1170 C CA . TRP A 1 146 ? 24.05127 56.90524 123.40726 1.000 32.80679 146 TRP A CA 1
ATOM 1171 C C . TRP A 1 146 ? 23.32985 56.60647 124.71897 1.000 33.52375 146 TRP A C 1
ATOM 1172 O O . TRP A 1 146 ? 22.35062 55.85958 124.74549 1.000 37.37141 146 TRP A O 1
ATOM 1183 N N . GLY A 1 147 ? 23.81613 57.16663 125.82179 1.000 38.16877 147 GLY A N 1
ATOM 1184 C CA . GLY A 1 147 ? 23.09917 57.02760 127.08002 1.000 35.74869 147 GLY A CA 1
ATOM 1185 C C . GLY A 1 147 ? 23.43864 55.74080 127.81896 1.000 35.90536 147 GLY A C 1
ATOM 1186 O O . GLY A 1 147 ? 24.56134 55.22687 127.75318 1.000 39.47721 147 GLY A O 1
ATOM 1187 N N . ILE A 1 148 ? 22.44687 55.22440 128.54387 1.000 35.67821 148 ILE A N 1
ATOM 1188 C CA . ILE A 1 148 ? 22.59133 54.00355 129.31949 1.000 36.50310 148 ILE A CA 1
ATOM 1189 C C . ILE A 1 148 ? 21.40228 53.12303 128.99535 1.000 36.05310 148 ILE A C 1
ATOM 1190 O O . ILE A 1 148 ? 20.35286 53.60071 128.56335 1.000 40.04055 148 ILE A O 1
ATOM 1195 N N . LEU A 1 149 ? 21.58537 51.81605 129.20177 1.000 34.09564 149 LEU A N 1
ATOM 1196 C CA . LEU A 1 149 ? 20.55680 50.84127 128.85317 1.000 40.62451 149 LEU A CA 1
ATOM 1197 C C . LEU A 1 149 ? 19.19194 51.21185 129.40419 1.000 41.30649 149 LEU A C 1
ATOM 1198 O O . LEU A 1 149 ? 18.16296 51.01656 128.73769 1.000 35.98300 149 LEU A O 1
ATOM 1203 N N . ARG A 1 150 ? 19.16515 51.71500 130.64023 1.000 41.23994 150 ARG A N 1
ATOM 1204 C CA . ARG A 1 150 ? 17.92122 52.05230 131.31422 1.000 46.26318 150 ARG A CA 1
ATOM 1205 C C . ARG A 1 150 ? 17.14466 53.14228 130.57766 1.000 41.11667 150 ARG A C 1
ATOM 1206 O O . ARG A 1 150 ? 15.92092 53.21195 130.72134 1.000 44.19254 150 ARG A O 1
ATOM 1214 N N . ASP A 1 151 ? 17.82406 53.95966 129.76483 1.000 44.30783 151 ASP A N 1
ATOM 1215 C CA . ASP A 1 151 ? 17.12453 54.93784 128.93028 1.000 42.07361 151 ASP A CA 1
ATOM 1216 C C . ASP A 1 151 ? 16.08076 54.28127 128.02571 1.000 49.05780 151 ASP A C 1
ATOM 1217 O O . ASP A 1 151 ? 15.05569 54.89333 127.69982 1.000 53.09382 151 ASP A O 1
ATOM 1222 N N . TYR A 1 152 ? 16.30193 53.03565 127.61968 1.000 40.98753 152 TYR A N 1
ATOM 1223 C CA . TYR A 1 152 ? 15.55920 52.47368 126.49964 1.000 42.82502 152 TYR A CA 1
ATOM 1224 C C . TYR A 1 152 ? 14.53937 51.42601 126.93679 1.000 41.90569 152 TYR A C 1
ATOM 1225 O O . TYR A 1 152 ? 14.16974 50.54171 126.16345 1.000 44.94386 152 TYR A O 1
ATOM 1234 N N . LYS A 1 153 ? 14.04773 51.51246 128.16985 1.000 48.09786 153 LYS A N 1
ATOM 1235 C CA . LYS A 1 153 ? 12.96404 50.62913 128.57688 1.000 45.42859 153 LYS A CA 1
ATOM 1236 C C . LYS A 1 153 ? 11.64441 51.16940 128.01877 1.000 46.03355 153 LYS A C 1
ATOM 1237 O O . LYS A 1 153 ? 11.51598 52.35897 127.72759 1.000 49.83184 153 LYS A O 1
ATOM 1243 N N . ILE A 1 154 ? 10.67885 50.27984 127.81163 1.000 50.78332 154 ILE A N 1
ATOM 1244 C CA . ILE A 1 154 ? 9.41146 50.70219 127.19869 1.000 55.17856 154 ILE A CA 1
ATOM 1245 C C . ILE A 1 154 ? 8.22865 50.58509 128.16602 1.000 54.98374 154 ILE A C 1
ATOM 1246 O O . ILE A 1 154 ? 8.18661 49.69319 129.01588 1.000 58.56228 154 ILE A O 1
ATOM 1251 N N . HIS B 1 3 ? 61.49902 60.87180 116.71789 1.000 68.17617 3 HIS B N 1
ATOM 1252 C CA . HIS B 1 3 ? 61.62996 60.41046 115.33290 1.000 74.23990 3 HIS B CA 1
ATOM 1253 C C . HIS B 1 3 ? 62.22922 59.04398 115.06191 1.000 70.48442 3 HIS B C 1
ATOM 1254 O O . HIS B 1 3 ? 63.05194 58.50942 115.80598 1.000 76.56139 3 HIS B O 1
ATOM 1261 N N . LEU B 1 4 ? 61.79046 58.53312 113.91784 1.000 66.44289 4 LEU B N 1
ATOM 1262 C CA . LEU B 1 4 ? 62.16152 57.21700 113.43748 1.000 62.48250 4 LEU B CA 1
ATOM 1263 C C . LEU B 1 4 ? 63.62443 57.18820 113.02956 1.000 65.90807 4 LEU B C 1
ATOM 1264 O O . LEU B 1 4 ? 64.13470 58.13624 112.42871 1.000 66.85558 4 LEU B O 1
ATOM 1269 N N . LYS B 1 5 ? 64.29525 56.08485 113.33739 1.000 65.15259 5 LYS B N 1
ATOM 1270 C CA . LYS B 1 5 ? 65.65829 55.88259 112.87039 1.000 61.26507 5 LYS B CA 1
ATOM 1271 C C . LYS B 1 5 ? 65.58229 54.80694 111.80028 1.000 56.88301 5 LYS B C 1
ATOM 1272 O O . LYS B 1 5 ? 65.41344 53.62649 112.14041 1.000 56.98144 5 LYS B O 1
ATOM 1278 N N . PRO B 1 6 ? 65.65776 55.16234 110.51234 1.000 58.13936 6 PRO B N 1
ATOM 1279 C CA . PRO B 1 6 ? 65.41503 54.17825 109.44095 1.000 60.58182 6 PRO B CA 1
ATOM 1280 C C . PRO B 1 6 ? 66.23202 52.90928 109.55963 1.000 58.14121 6 PRO B C 1
ATOM 1281 O O . PRO B 1 6 ? 65.74332 51.82969 109.20230 1.000 54.40869 6 PRO B O 1
ATOM 1285 N N . GLU B 1 7 ? 67.47094 53.01179 110.02936 1.000 57.08356 7 GLU B N 1
ATOM 1286 C CA . GLU B 1 7 ? 68.32227 51.84422 110.13256 1.000 56.66495 7 GLU B CA 1
ATOM 1287 C C . GLU B 1 7 ? 67.86225 50.89398 111.22919 1.000 52.41985 7 GLU B C 1
ATOM 1288 O O . GLU B 1 7 ? 68.34153 49.76347 111.28470 1.000 53.56469 7 GLU B O 1
ATOM 1294 N N . LYS B 1 8 ? 66.93180 51.30302 112.08592 1.000 54.81255 8 LYS B N 1
ATOM 1295 C CA . LYS B 1 8 ? 66.37548 50.41580 113.09782 1.000 51.61586 8 LYS B CA 1
ATOM 1296 C C . LYS B 1 8 ? 65.06504 49.77312 112.67283 1.000 53.24779 8 LYS B C 1
ATOM 1297 O O . LYS B 1 8 ? 64.37861 49.20510 113.52305 1.000 51.26605 8 LYS B O 1
ATOM 1303 N N . LEU B 1 9 ? 64.69924 49.87680 111.40145 1.000 47.32568 9 LEU B N 1
ATOM 1304 C CA . LEU B 1 9 ? 63.41278 49.40300 110.91430 1.000 46.96113 9 LEU B CA 1
ATOM 1305 C C . LEU B 1 9 ? 63.61940 48.22882 109.97046 1.000 44.28816 9 LEU B C 1
ATOM 1306 O O . LEU B 1 9 ? 64.22133 48.37845 108.90175 1.000 44.91779 9 LEU B O 1
ATOM 1311 N N . GLN B 1 10 ? 63.10219 47.07315 110.36227 1.000 41.68214 10 GLN B N 1
ATOM 1312 C CA . GLN B 1 10 ? 63.09616 45.88565 109.53009 1.000 41.52702 10 GLN B CA 1
ATOM 1313 C C . GLN B 1 10 ? 61.72257 45.76383 108.88499 1.000 41.05692 10 GLN B C 1
ATOM 1314 O O . GLN B 1 10 ? 60.69911 45.95046 109.55024 1.000 38.90926 10 GLN B O 1
ATOM 1320 N N . THR B 1 11 ? 61.70181 45.44914 107.59489 1.000 41.91261 11 THR B N 1
ATOM 1321 C CA . THR B 1 11 ? 60.45918 45.32174 106.84406 1.000 41.22456 11 THR B CA 1
ATOM 1322 C C . THR B 1 11 ? 60.35827 43.91557 106.26643 1.000 39.15921 11 THR B C 1
ATOM 1323 O O . THR B 1 11 ? 61.31888 43.41242 105.67292 1.000 41.67412 11 THR B O 1
ATOM 1327 N N . ARG B 1 12 ? 59.19300 43.29111 106.43721 1.000 37.79881 12 ARG B N 1
ATOM 1328 C CA . ARG B 1 12 ? 58.89716 41.98069 105.87291 1.000 33.12103 12 ARG B CA 1
ATOM 1329 C C . ARG B 1 12 ? 57.58830 42.07766 105.09844 1.000 29.09089 12 ARG B C 1
ATOM 1330 O O . ARG B 1 12 ? 56.73096 42.90771 105.42128 1.000 34.55215 12 ARG B O 1
ATOM 1338 N N . PHE B 1 13 ? 57.43116 41.22847 104.08053 1.000 32.12575 13 PHE B N 1
ATOM 1339 C CA . PHE B 1 13 ? 56.21340 41.19181 103.27051 1.000 29.84652 13 PHE B CA 1
ATOM 1340 C C . PHE B 1 13 ? 55.55641 39.81671 103.33598 1.000 30.73710 13 PHE B C 1
ATOM 1341 O O . PHE B 1 13 ? 56.22117 38.79226 103.13311 1.000 31.15013 13 PHE B O 1
ATOM 1349 N N . LEU B 1 14 ? 54.24345 39.80107 103.56167 1.000 28.33936 14 LEU B N 1
ATOM 1350 C CA . LEU B 1 14 ? 53.49142 38.56288 103.46439 1.000 29.93971 14 LEU B CA 1
ATOM 1351 C C . LEU B 1 14 ? 53.20636 38.27621 101.99618 1.000 29.59922 14 LEU B C 1
ATOM 1352 O O . LEU B 1 14 ? 52.99293 39.19655 101.19811 1.000 33.41074 14 LEU B O 1
ATOM 1357 N N . ASN B 1 15 ? 53.21140 36.99582 101.64808 1.000 32.87179 15 ASN B N 1
ATOM 1358 C CA . ASN B 1 15 ? 52.81822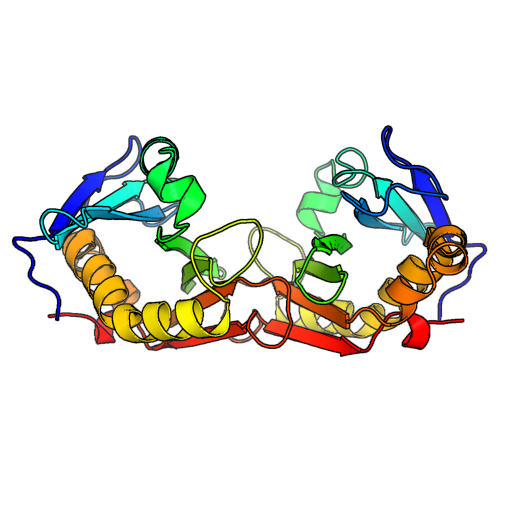 36.58885 100.29700 1.000 35.73931 15 ASN B CA 1
ATOM 1359 C C . ASN B 1 15 ? 51.51477 37.26356 99.88096 1.000 38.99277 15 ASN B C 1
ATOM 1360 O O . ASN B 1 15 ? 50.56045 37.35520 100.66395 1.000 35.99268 15 ASN B O 1
ATOM 1365 N N . GLY B 1 16 ? 51.48892 37.75292 98.63288 1.000 35.83240 16 GLY B N 1
ATOM 1366 C CA . GLY B 1 16 ? 50.39400 38.56019 98.13952 1.000 34.68944 16 GLY B CA 1
ATOM 1367 C C . GLY B 1 16 ? 50.63380 40.05347 98.19295 1.000 37.17681 16 GLY B C 1
ATOM 1368 O O . GLY B 1 16 ? 49.83790 40.80910 97.62326 1.000 37.11219 16 GLY B O 1
ATOM 1369 N N . SER B 1 17 ? 51.68929 40.50235 98.87267 1.000 34.65929 17 SER B N 1
ATOM 1370 C CA . SER B 1 17 ? 52.05662 41.91405 98.94276 1.000 34.05394 17 SER B CA 1
ATOM 1371 C C . SER B 1 17 ? 53.52043 42.06179 98.55520 1.000 40.44077 17 SER B C 1
ATOM 1372 O O . SER B 1 17 ? 54.34804 41.22031 98.90904 1.000 37.25878 17 SER B O 1
ATOM 1375 N N . GLN B 1 18 ? 53.83586 43.11476 97.80614 1.000 43.41595 18 GLN B N 1
ATOM 1376 C CA . GLN B 1 18 ? 55.21481 43.45916 97.48600 1.000 42.73192 18 GLN B CA 1
ATOM 1377 C C . GLN B 1 18 ? 55.39243 44.94967 97.72002 1.000 40.74121 18 GLN B C 1
ATOM 1378 O O . GLN B 1 18 ? 54.42922 45.67501 97.98696 1.000 40.12227 18 GLN B O 1
ATOM 1384 N N . ASN B 1 19 ? 56.63848 45.42373 97.60218 1.000 43.54169 19 ASN B N 1
ATOM 1385 C CA . ASN B 1 19 ? 56.84824 46.84530 97.84277 1.000 46.93592 19 ASN B CA 1
ATOM 1386 C C . ASN B 1 19 ? 56.18510 47.71366 96.77766 1.000 43.15656 19 ASN B C 1
ATOM 1387 O O . ASN B 1 19 ? 56.04040 48.92246 96.99157 1.000 42.56340 19 ASN B O 1
ATOM 1392 N N . ASP B 1 20 ? 55.74287 47.12657 95.66464 1.000 43.16883 20 ASP B N 1
ATOM 1393 C CA . ASP B 1 20 ? 55.10340 47.88287 94.59135 1.000 49.01757 20 ASP B CA 1
ATOM 1394 C C . ASP B 1 20 ? 53.59877 47.65266 94.50814 1.000 51.46989 20 ASP B C 1
ATOM 1395 O O . ASP B 1 20 ? 52.95877 48.18429 93.59122 1.000 49.31184 20 ASP B O 1
ATOM 1400 N N . GLY B 1 21 ? 53.01013 46.89480 95.43941 1.000 45.62570 21 GLY B N 1
ATOM 1401 C CA . GLY B 1 21 ? 51.57735 46.70961 95.45957 1.000 45.39959 21 GLY B CA 1
ATOM 1402 C C . GLY B 1 21 ? 51.15861 45.30930 95.86190 1.000 43.91870 21 GLY B C 1
ATOM 1403 O O . GLY B 1 21 ? 51.98320 44.49470 96.29206 1.000 43.44665 21 GLY B O 1
ATOM 1404 N N . PRO B 1 22 ? 49.85480 44.99210 95.72284 1.000 40.82204 22 PRO B N 1
ATOM 1405 C CA . PRO B 1 22 ? 48.78633 45.88029 95.24209 1.000 38.05857 22 PRO B CA 1
ATOM 1406 C C . PRO B 1 22 ? 48.34103 46.87731 96.30594 1.000 44.61025 22 PRO B C 1
ATOM 1407 O O . PRO B 1 22 ? 48.67065 46.68613 97.48084 1.000 43.20591 22 PRO B O 1
ATOM 1411 N N . ARG B 1 23 ? 47.59962 47.91964 95.92254 1.000 37.20647 23 ARG B N 1
ATOM 1412 C CA . ARG B 1 23 ? 47.17046 48.90529 96.91651 1.000 40.57657 23 ARG B CA 1
ATOM 1413 C C . ARG B 1 23 ? 46.17861 48.31362 97.91277 1.000 36.20067 23 ARG B C 1
ATOM 1414 O O . ARG B 1 23 ? 46.07227 48.80165 99.04860 1.000 37.34281 23 ARG B O 1
ATOM 1422 N N . TYR B 1 24 ? 45.43399 47.28612 97.49767 1.000 39.54294 24 TYR B N 1
ATOM 1423 C CA . TYR B 1 24 ? 44.33062 46.67676 98.26905 1.000 38.43857 24 TYR B CA 1
ATOM 1424 C C . TYR B 1 24 ? 44.24955 45.19446 97.92592 1.000 40.86887 24 TYR B C 1
ATOM 1425 O O . TYR B 1 24 ? 44.36336 44.84380 96.74015 1.000 38.71709 24 TYR B O 1
ATOM 1434 N N . PRO B 1 25 ? 44.09962 44.29904 98.91884 1.000 36.88559 25 PRO B N 1
ATOM 1435 C CA . PRO B 1 25 ? 44.11972 44.60491 100.35528 1.000 37.67172 25 PRO B CA 1
ATOM 1436 C C . PRO B 1 25 ? 45.56064 44.87089 100.82447 1.000 31.90963 25 PRO B C 1
ATOM 1437 O O . PRO B 1 25 ? 46.48171 44.30587 100.23779 1.000 31.69442 25 PRO B O 1
ATOM 1441 N N . ARG B 1 26 ? 45.74641 45.69651 101.85960 1.000 34.45449 26 ARG B N 1
ATOM 1442 C CA . ARG B 1 26 ? 47.08217 46.02883 102.35531 1.000 29.85850 26 ARG B CA 1
ATOM 1443 C C . ARG B 1 26 ? 47.00939 46.38294 103.82890 1.000 26.50551 26 ARG B C 1
ATOM 1444 O O . ARG B 1 26 ? 46.35254 47.36097 104.19734 1.000 27.54365 26 ARG B O 1
ATOM 1452 N N . CYS B 1 27 ? 47.69135 45.58450 104.65692 1.000 29.53134 27 CYS B N 1
ATOM 1453 C CA . CYS B 1 27 ? 47.68084 45.74579 106.10407 1.000 29.43433 27 CYS B CA 1
ATOM 1454 C C . CYS B 1 27 ? 49.10204 45.85197 106.63814 1.000 26.52608 27 CYS B C 1
ATOM 1455 O O . CYS B 1 27 ? 50.04064 45.27899 106.07322 1.000 29.28355 27 CYS B O 1
ATOM 1458 N N . TYR B 1 28 ? 49.23039 46.52482 107.78967 1.000 30.13549 28 TYR B N 1
ATOM 1459 C CA . TYR B 1 28 ? 50.50617 46.69711 108.46284 1.000 29.88491 28 TYR B CA 1
ATOM 1460 C C . TYR B 1 28 ? 50.43266 46.05518 109.84704 1.000 27.43028 28 TYR B C 1
ATOM 1461 O O . TYR B 1 28 ? 49.43718 46.20903 110.56648 1.000 28.85607 28 TYR B O 1
ATOM 1470 N N . THR B 1 29 ? 51.51683 45.39464 110.22964 1.000 28.87526 29 THR B N 1
ATOM 1471 C CA . THR B 1 29 ? 51.69211 44.87962 111.58585 1.000 26.11340 29 THR B CA 1
ATOM 1472 C C . THR B 1 29 ? 53.01111 45.42403 112.10122 1.000 28.48133 29 THR B C 1
ATOM 1473 O O . THR B 1 29 ? 54.04993 45.16983 111.49589 1.000 29.39338 29 THR B O 1
ATOM 1477 N N . LEU B 1 30 ? 52.98404 46.13558 113.22928 1.000 33.11853 30 LEU B N 1
ATOM 1478 C CA . LEU B 1 30 ? 54.17513 46.79421 113.75115 1.000 32.14536 30 LEU B CA 1
ATOM 1479 C C . LEU B 1 30 ? 54.38739 46.38786 115.19466 1.000 32.67945 30 LEU B C 1
ATOM 1480 O O . LEU B 1 30 ? 53.48868 46.55954 116.02115 1.000 31.92746 30 LEU B O 1
ATOM 1485 N N . THR B 1 31 ? 55.56822 45.84803 115.48555 1.000 38.68824 31 THR B N 1
ATOM 1486 C CA . THR B 1 31 ? 55.99373 45.51776 116.84777 1.000 35.60988 31 THR B CA 1
ATOM 1487 C C . THR B 1 31 ? 57.41452 46.04402 117.04517 1.000 41.72438 31 THR B C 1
ATOM 1488 O O . THR B 1 31 ? 58.01981 46.61329 116.13202 1.000 39.33035 31 THR B O 1
ATOM 1492 N N . HIS B 1 32 ? 57.96517 45.84412 118.24046 1.000 42.19626 32 HIS B N 1
ATOM 1493 C CA . HIS B 1 32 ? 59.30306 46.33851 118.53981 1.000 48.75306 32 HIS B CA 1
ATOM 1494 C C . HIS B 1 32 ? 59.97138 45.40390 119.53307 1.000 55.97461 32 HIS B C 1
ATOM 1495 O O . HIS B 1 32 ? 59.34883 44.48323 120.06647 1.000 54.65368 32 HIS B O 1
ATOM 1502 N N . SER B 1 33 ? 61.25309 45.66892 119.79104 1.000 63.56070 33 SER B N 1
ATOM 1503 C CA . SER B 1 33 ? 62.02234 44.96695 120.81758 1.000 67.34177 33 SER B CA 1
ATOM 1504 C C . SER B 1 33 ? 62.76699 45.99449 121.66254 1.000 66.32823 33 SER B C 1
ATOM 1505 O O . SER B 1 33 ? 63.63810 46.70269 121.14813 1.000 61.06305 33 SER B O 1
ATOM 1508 N N . ASP B 1 34 ? 62.42125 46.08726 122.95680 1.000 75.43555 34 ASP B N 1
ATOM 1509 C CA . ASP B 1 34 ? 63.20791 46.89631 123.89546 1.000 78.69065 34 ASP B CA 1
ATOM 1510 C C . ASP B 1 34 ? 64.54619 46.27460 124.25780 1.000 78.10392 34 ASP B C 1
ATOM 1511 O O . ASP B 1 34 ? 65.28189 46.87822 125.04336 1.000 80.49994 34 ASP B O 1
ATOM 1516 N N . SER B 1 35 ? 64.88068 45.09216 123.74275 1.000 79.86029 35 SER B N 1
ATOM 1517 C CA . SER B 1 35 ? 66.24179 44.60817 123.92449 1.000 77.71650 35 SER B CA 1
ATOM 1518 C C . SER B 1 35 ? 67.17461 45.20194 122.87344 1.000 77.14596 35 SER B C 1
ATOM 1519 O O . SER B 1 35 ? 68.33064 45.51705 123.17630 1.000 83.32949 35 SER B O 1
ATOM 1522 N N . THR B 1 36 ? 66.68500 45.38942 121.64351 1.000 69.31119 36 THR B N 1
ATOM 1523 C CA . THR B 1 36 ? 67.48697 45.95301 120.56604 1.000 67.64889 36 THR B CA 1
ATOM 1524 C C . THR B 1 36 ? 67.01028 47.32161 120.09056 1.000 65.43399 36 THR B C 1
ATOM 1525 O O . THR B 1 36 ? 67.72867 47.97311 119.32420 1.000 66.35845 36 THR B O 1
ATOM 1529 N N . GLY B 1 37 ? 65.83583 47.78030 120.51837 1.000 64.49518 37 GLY B N 1
ATOM 1530 C CA . GLY B 1 37 ? 65.30613 49.04199 120.04246 1.000 63.61213 37 GLY B CA 1
ATOM 1531 C C . GLY B 1 37 ? 64.78737 49.02779 118.62079 1.000 61.68117 37 GLY B C 1
ATOM 1532 O O . GLY B 1 37 ? 64.36016 50.07620 118.12512 1.000 61.26124 37 GLY B O 1
ATOM 1533 N N . GLU B 1 38 ? 64.80524 47.88262 117.95039 1.000 57.38767 38 GLU B N 1
ATOM 1534 C CA . GLU B 1 38 ? 64.38757 47.80754 116.56031 1.000 55.01211 38 GLU B CA 1
ATOM 1535 C C . GLU B 1 38 ? 62.87079 47.73191 116.44405 1.000 52.19835 38 GLU B C 1
ATOM 1536 O O . GLU B 1 38 ? 62.18089 47.22806 117.33713 1.000 48.64335 38 GLU B O 1
ATOM 1542 N N . LEU B 1 39 ? 62.35765 48.22925 115.32081 1.000 51.65150 39 LEU B N 1
ATOM 1543 C CA . LEU B 1 39 ? 60.94567 48.13014 114.97676 1.000 46.87507 39 LEU B CA 1
ATOM 1544 C C . LEU B 1 39 ? 60.77476 47.11063 113.85756 1.000 42.30718 39 LEU B C 1
ATOM 1545 O O . LEU B 1 39 ? 61.59524 47.04471 112.93887 1.000 42.55731 39 LEU B O 1
ATOM 1550 N N . PHE B 1 40 ? 59.70671 46.32104 113.92827 1.000 39.78942 40 PHE B N 1
ATOM 1551 C CA . PHE B 1 40 ? 59.43483 45.28508 112.93627 1.000 35.41672 40 PHE B CA 1
ATOM 1552 C C . PHE B 1 40 ? 58.10948 45.59595 112.25445 1.000 34.88113 40 PHE B C 1
ATOM 1553 O O . PHE B 1 40 ? 57.06860 45.62885 112.90877 1.000 33.93836 40 PHE B O 1
ATOM 1561 N N . LEU B 1 41 ? 58.15738 45.84080 110.94916 1.000 36.83754 41 LEU B N 1
ATOM 1562 C CA . LEU B 1 41 ? 56.97258 46.11758 110.14274 1.000 35.67968 41 LEU B CA 1
ATOM 1563 C C . LEU B 1 41 ? 56.75713 44.97969 109.15885 1.000 33.65715 41 LEU B C 1
ATOM 1564 O O . LEU B 1 41 ? 57.66390 44.66202 108.37957 1.000 34.73379 41 LEU B O 1
ATOM 1569 N N . THR B 1 42 ? 55.55862 44.39015 109.17237 1.000 29.86655 42 THR B N 1
ATOM 1570 C CA . THR B 1 42 ? 55.14121 43.47455 108.11609 1.000 30.38823 42 THR B CA 1
ATOM 1571 C C . THR B 1 42 ? 54.03432 44.13650 107.30755 1.000 29.53025 42 THR B C 1
ATOM 1572 O O . THR B 1 42 ? 53.10642 44.71690 107.87701 1.000 31.21941 42 THR B O 1
ATOM 1576 N N . ILE B 1 43 ? 54.15657 44.06650 105.98406 1.000 31.74033 43 ILE B N 1
ATOM 1577 C CA . ILE B 1 43 ? 53.14639 44.54931 105.05118 1.000 32.49491 43 ILE B CA 1
ATOM 1578 C C . ILE B 1 43 ? 52.56454 43.32751 104.35661 1.000 28.01315 43 ILE B C 1
ATOM 1579 O O . ILE B 1 43 ? 53.30761 42.53143 103.76181 1.000 30.13307 43 ILE B O 1
ATOM 1584 N N . GLY B 1 44 ? 51.24697 43.16027 104.43248 1.000 32.80053 44 GLY B N 1
ATOM 1585 C CA . GLY B 1 44 ? 50.62740 42.02652 103.77853 1.000 29.96574 44 GLY B CA 1
ATOM 1586 C C . GLY B 1 44 ? 49.15989 42.23231 103.46539 1.000 27.84588 44 GLY B C 1
ATOM 1587 O O . GLY B 1 44 ? 48.56415 43.27088 103.77846 1.000 29.27704 44 GLY B O 1
ATOM 1588 N N . PRO B 1 45 ? 48.54969 41.22818 102.83331 1.000 29.38239 45 PRO B N 1
ATOM 1589 C CA . PRO B 1 45 ? 47.09281 41.26770 102.62457 1.000 34.11530 45 PRO B CA 1
ATOM 1590 C C . PRO B 1 45 ? 46.32411 41.34697 103.91711 1.000 33.08890 45 PRO B C 1
ATOM 1591 O O . PRO B 1 45 ? 45.25338 41.97128 103.96444 1.000 32.76026 45 PRO B O 1
ATOM 1595 N N . SER B 1 46 ? 46.84689 40.73498 104.97315 1.000 29.26922 46 SER B N 1
ATOM 1596 C CA . SER B 1 46 ? 46.27542 40.84306 106.30816 1.000 26.99865 46 SER B CA 1
ATOM 1597 C C . SER B 1 46 ? 47.42588 40.96178 107.30473 1.000 28.39457 46 SER B C 1
ATOM 1598 O O . SER B 1 46 ? 48.57880 41.19726 106.93285 1.000 27.42053 46 SER B O 1
ATOM 1601 N N . TYR B 1 47 ? 47.11308 40.74551 108.57863 1.000 28.65897 47 TYR B N 1
ATOM 1602 C CA . TYR B 1 47 ? 48.04904 40.92384 109.67151 1.000 28.79395 47 TYR B CA 1
ATOM 1603 C C . TYR B 1 47 ? 49.02078 39.75713 109.76455 1.000 28.74213 47 TYR B C 1
ATOM 1604 O O . TYR B 1 47 ? 48.75500 38.65303 109.29812 1.000 30.26386 47 TYR B O 1
ATOM 1613 N N . ASP B 1 48 ? 50.15664 40.00606 110.41476 1.000 29.53210 48 ASP B N 1
ATOM 1614 C CA . ASP B 1 48 ? 51.21440 39.00665 110.54092 1.000 29.97517 48 ASP B CA 1
ATOM 1615 C C . ASP B 1 48 ? 50.99518 38.23891 111.84331 1.000 35.40658 48 ASP B C 1
ATOM 1616 O O . ASP B 1 48 ? 51.26965 38.75993 112.92511 1.000 35.60705 48 ASP B O 1
ATOM 1621 N N . TYR B 1 49 ? 50.49090 37.00486 111.73957 1.000 32.63096 49 TYR B N 1
ATOM 1622 C CA . TYR B 1 49 ? 50.11693 36.24992 112.93709 1.000 32.66568 49 TYR B CA 1
ATOM 1623 C C . TYR B 1 49 ? 51.30371 35.60960 113.63277 1.000 37.27941 49 TYR B C 1
ATOM 1624 O O . TYR B 1 49 ? 51.17505 35.21557 114.79954 1.000 37.68683 49 TYR B O 1
ATOM 1633 N N . GLU B 1 50 ? 52.44370 35.47923 112.94962 1.000 32.96931 50 GLU B N 1
ATOM 1634 C CA . GLU B 1 50 ? 53.66588 35.08346 113.64079 1.000 33.80217 50 GLU B CA 1
ATOM 1635 C C . GLU B 1 50 ? 54.12630 36.19586 114.56363 1.000 39.31108 50 GLU B C 1
ATOM 1636 O O . GLU B 1 50 ? 54.51523 35.94949 115.71130 1.000 35.13126 50 GLU B O 1
ATOM 1642 N N . GLN B 1 51 ? 54.07045 37.42967 114.06694 1.000 35.03486 51 GLN B N 1
ATOM 1643 C CA . GLN B 1 51 ? 54.59001 38.58418 114.78395 1.000 39.52402 51 GLN B CA 1
ATOM 1644 C C . GLN B 1 51 ? 53.83935 38.85213 116.08401 1.000 38.59037 51 GLN B C 1
ATOM 1645 O O . GLN B 1 51 ? 54.44019 39.31232 117.05919 1.000 43.56056 51 GLN B O 1
ATOM 1651 N N . ILE B 1 52 ? 52.53993 38.58207 116.11517 1.000 38.01424 52 ILE B N 1
ATOM 1652 C CA . ILE B 1 52 ? 51.67453 38.88210 117.24279 1.000 43.49948 52 ILE B CA 1
ATOM 1653 C C . ILE B 1 52 ? 51.30558 37.60945 118.00020 1.000 48.35519 52 ILE B C 1
ATOM 1654 O O . ILE B 1 52 ? 50.29094 37.56330 118.70010 1.000 48.19828 52 ILE B O 1
ATOM 1659 N N A SER B 1 53 ? 52.12812 36.57613 117.86604 0.500 46.70034 53 SER B N 1
ATOM 1660 N N B SER B 1 53 ? 52.12816 36.57617 117.86606 0.500 46.69800 53 SER B N 1
ATOM 1661 C CA A SER B 1 53 ? 51.92751 35.29395 118.51824 0.500 48.75014 53 SER B CA 1
ATOM 1662 C CA B SER B 1 53 ? 51.92769 35.29392 118.51817 0.500 48.79462 53 SER B CA 1
ATOM 1663 C C A SER B 1 53 ? 52.68916 35.23524 119.83569 0.500 48.55648 53 SER B C 1
ATOM 1664 C C B SER B 1 53 ? 52.68920 35.23525 119.83570 0.500 48.55654 53 SER B C 1
ATOM 1665 O O A SER B 1 53 ? 53.62096 36.00613 120.08208 0.500 49.65646 53 SER B O 1
ATOM 1666 O O B SER B 1 53 ? 53.62094 36.00618 120.08217 0.500 49.65719 53 SER B O 1
ATOM 1671 N N . GLY B 1 54 ? 52.28415 34.29633 120.67871 1.000 47.15438 54 GLY B N 1
ATOM 1672 C CA . GLY B 1 54 ? 52.95671 34.05462 121.93569 1.000 57.73449 54 GLY B CA 1
ATOM 1673 C C . GLY B 1 54 ? 52.30561 34.78526 123.09710 1.000 56.90782 54 GLY B C 1
ATOM 1674 O O . GLY B 1 54 ? 51.63210 35.80793 122.93792 1.000 52.93961 54 GLY B O 1
ATOM 1675 N N . TRP B 1 55 ? 52.53570 34.24125 124.29911 1.000 66.28967 55 TRP B N 1
ATOM 1676 C CA . TRP B 1 55 ? 51.95247 34.81098 125.50911 1.000 53.11148 55 TRP B CA 1
ATOM 1677 C C . TRP B 1 55 ? 52.42132 36.24124 125.74322 1.000 51.76326 55 TRP B C 1
ATOM 1678 O O . TRP B 1 55 ? 51.65850 37.05648 126.26686 1.000 55.74992 55 TRP B O 1
ATOM 1681 N N . TYR B 1 56 ? 53.65262 36.57407 125.34226 1.000 51.63744 56 TYR B N 1
ATOM 1682 C CA . TYR B 1 56 ? 54.19075 37.90477 125.60907 1.000 53.52316 56 TYR B CA 1
ATOM 1683 C C . TYR B 1 56 ? 53.33282 38.98627 124.96827 1.000 55.05798 56 TYR B C 1
ATOM 1684 O O . TYR B 1 56 ? 52.77492 39.84533 125.65920 1.000 49.88990 56 TYR B O 1
ATOM 1693 N N . THR B 1 57 ? 53.23858 38.97559 123.63161 1.000 52.26115 57 THR B N 1
ATOM 1694 C CA . THR B 1 57 ? 52.46542 40.00778 122.94966 1.000 45.73486 57 THR B CA 1
ATOM 1695 C C . THR B 1 57 ? 50.99761 39.94595 123.34890 1.000 46.02805 57 THR B C 1
ATOM 1696 O O . THR B 1 57 ? 50.31421 40.97619 123.35841 1.000 40.72354 57 THR B O 1
ATOM 1700 N N . ARG B 1 58 ? 50.49422 38.76160 123.71371 1.000 43.13480 58 ARG B N 1
ATOM 1701 C CA . ARG B 1 58 ? 49.12151 38.70924 124.19383 1.000 46.20763 58 ARG B CA 1
ATOM 1702 C C . ARG B 1 58 ? 48.99878 39.37751 125.55479 1.000 43.81676 58 ARG B C 1
ATOM 1703 O O . ARG B 1 58 ? 47.93007 39.89506 125.90070 1.000 43.12850 58 ARG B O 1
ATOM 1711 N N . PHE B 1 59 ? 50.08235 39.39129 126.32641 1.000 42.63548 59 PHE B N 1
ATOM 1712 C CA . PHE B 1 59 ? 50.05299 40.02042 127.64078 1.000 41.28855 59 PHE B CA 1
ATOM 1713 C C . PHE B 1 59 ? 50.37701 41.50596 127.55491 1.000 36.57612 59 PHE B C 1
ATOM 1714 O O . PHE B 1 59 ? 49.76014 42.30413 128.26001 1.000 39.40267 59 PHE B O 1
ATOM 1722 N N . MET B 1 60 ? 51.33751 41.89389 126.70332 1.000 32.80162 60 MET B N 1
ATOM 1723 C CA . MET B 1 60 ? 51.68244 43.30483 126.54173 1.000 33.94281 60 MET B CA 1
ATOM 1724 C C . MET B 1 60 ? 50.70855 44.02272 125.60023 1.000 40.00560 60 MET B C 1
ATOM 1725 O O . MET B 1 60 ? 50.38524 45.19879 125.81259 1.000 35.65678 60 MET B O 1
ATOM 1730 N N . ARG B 1 61 ? 50.24866 43.33426 124.55274 1.000 37.33730 61 ARG B N 1
ATOM 1731 C CA . ARG B 1 61 ? 49.39876 43.92554 123.50356 1.000 33.20786 61 ARG B CA 1
ATOM 1732 C C . ARG B 1 61 ? 49.92697 45.29034 123.05618 1.000 31.06810 61 ARG B C 1
ATOM 1733 O O . ARG B 1 61 ? 49.21010 46.29419 123.00955 1.000 33.66958 61 ARG B O 1
ATOM 1741 N N . ASP B 1 62 ? 51.20567 45.31122 122.71288 1.000 31.77118 62 ASP B N 1
ATOM 1742 C CA . ASP B 1 62 ? 51.92015 46.50260 122.28954 1.000 35.22632 62 ASP B CA 1
ATOM 1743 C C . ASP B 1 62 ? 51.98909 46.64428 120.76780 1.000 38.25462 62 ASP B C 1
ATOM 1744 O O . ASP B 1 62 ? 52.69840 47.52632 120.27465 1.000 42.50740 62 ASP B O 1
ATOM 1749 N N . GLU B 1 63 ? 51.30738 45.78118 120.01584 1.000 36.46687 63 GLU B N 1
ATOM 1750 C CA . GLU B 1 63 ? 51.40210 45.84510 118.55787 1.000 35.88524 63 GLU B CA 1
ATOM 1751 C C . GLU B 1 63 ? 50.59574 47.03968 118.03697 1.000 38.03421 63 GLU B C 1
ATOM 1752 O O . GLU B 1 63 ? 49.68441 47.53935 118.70090 1.000 38.15636 63 GLU B O 1
ATOM 1758 N N . VAL B 1 64 ? 50.93467 47.50888 116.83655 1.000 36.41678 64 VAL B N 1
ATOM 1759 C CA . VAL B 1 64 ? 50.07038 48.43878 116.11889 1.000 32.67590 64 VAL B CA 1
ATOM 1760 C C . VAL B 1 64 ? 49.68327 47.76264 114.81630 1.000 30.45499 64 VAL B C 1
ATOM 1761 O O . VAL B 1 64 ? 50.55748 47.28030 114.08292 1.000 30.67556 64 VAL B O 1
ATOM 1765 N N . LEU B 1 65 ? 48.38000 47.68406 114.56368 1.000 31.71087 65 LEU B N 1
ATOM 1766 C CA . LEU B 1 65 ? 47.83382 47.10953 113.34627 1.000 30.75526 65 LEU B CA 1
ATOM 1767 C C . LEU B 1 65 ? 47.21868 48.23459 112.52870 1.000 28.84404 65 LEU B C 1
ATOM 1768 O O . LEU B 1 65 ? 46.69875 49.20425 113.08228 1.000 32.75514 65 LEU B O 1
ATOM 1773 N N . ALA B 1 66 ? 47.25928 48.09569 111.20759 1.000 30.42942 66 ALA B N 1
ATOM 1774 C CA . ALA B 1 66 ? 46.64056 49.10691 110.36901 1.000 28.24452 66 ALA B CA 1
ATOM 1775 C C . ALA B 1 66 ? 46.09281 48.42284 109.13510 1.000 25.98400 66 ALA B C 1
ATOM 1776 O O . ALA B 1 66 ? 46.63441 47.41739 108.67783 1.000 26.72932 66 ALA B O 1
ATOM 1778 N N . VAL B 1 67 ? 45.02859 48.99722 108.58935 1.000 29.32676 67 VAL B N 1
ATOM 1779 C CA . VAL B 1 67 ? 44.37597 48.46289 107.40098 1.000 29.54207 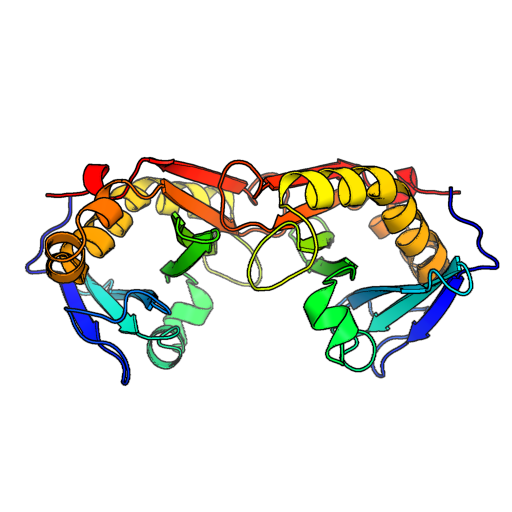67 VAL B CA 1
ATOM 1780 C C . VAL B 1 67 ? 44.00051 49.60531 106.45984 1.000 24.35833 67 VAL B C 1
ATOM 1781 O O . VAL B 1 67 ? 43.38482 50.59239 106.87348 1.000 27.32490 67 VAL B O 1
ATOM 1785 N N . TRP B 1 68 ? 44.43726 49.48871 105.21130 1.000 30.79795 68 TRP B N 1
ATOM 1786 C CA . TRP B 1 68 ? 44.02912 50.42394 104.16535 1.000 34.13890 68 TRP B CA 1
ATOM 1787 C C . TRP B 1 68 ? 42.59756 50.09127 103.75710 1.000 30.78398 68 TRP B C 1
ATOM 1788 O O . TRP B 1 68 ? 42.31454 48.95676 103.36224 1.000 35.13450 68 TRP B O 1
ATOM 1799 N N . GLU B 1 69 ? 41.69210 51.05658 103.86203 1.000 33.98069 69 GLU B N 1
ATOM 1800 C CA . GLU B 1 69 ? 40.28557 50.84285 103.54024 1.000 32.73108 69 GLU B CA 1
ATOM 1801 C C . GLU B 1 69 ? 39.92587 51.63948 102.29142 1.000 40.98970 69 GLU B C 1
ATOM 1802 O O . GLU B 1 69 ? 40.27205 52.81871 102.18882 1.000 37.23862 69 GLU B O 1
ATOM 1808 N N . MET B 1 70 ? 39.24895 50.99298 101.34328 1.000 42.18070 70 MET B N 1
ATOM 1809 C CA . MET B 1 70 ? 38.73640 51.71464 100.18165 1.000 47.03142 70 MET B CA 1
ATOM 1810 C C . MET B 1 70 ? 37.55741 52.58986 100.58341 1.000 47.31865 70 MET B C 1
ATOM 1811 O O . MET B 1 70 ? 36.68539 52.18024 101.35008 1.000 43.01970 70 MET B O 1
ATOM 1816 N N . ASP B 1 71 ? 37.51981 53.80517 100.06090 1.000 44.67734 71 ASP B N 1
ATOM 1817 C CA . ASP B 1 71 ? 36.33878 54.61903 100.23562 1.000 48.92011 71 ASP B CA 1
ATOM 1818 C C . ASP B 1 71 ? 36.06199 55.29265 98.89247 1.000 60.89899 71 ASP B C 1
ATOM 1819 O O . ASP B 1 71 ? 36.69051 54.98226 97.87385 1.000 61.13358 71 ASP B O 1
ATOM 1824 N N . GLU B 1 72 ? 35.09733 56.20343 98.87964 1.000 56.76523 72 GLU B N 1
ATOM 1825 C CA . GLU B 1 72 ? 34.71015 56.84254 97.63143 1.000 66.14275 72 GLU B CA 1
ATOM 1826 C C . GLU B 1 72 ? 35.78306 57.81542 97.14786 1.000 69.19642 72 GLU B C 1
ATOM 1827 O O . GLU B 1 72 ? 35.90832 58.05063 95.94014 1.000 66.79972 72 GLU B O 1
ATOM 1833 N N . GLU B 1 73 ? 36.57634 58.36270 98.06577 1.000 70.40642 73 GLU B N 1
ATOM 1834 C CA . GLU B 1 73 ? 37.68781 59.25258 97.73711 1.000 75.19135 73 GLU B CA 1
ATOM 1835 C C . GLU B 1 73 ? 39.00372 58.50399 97.94092 1.000 70.46695 73 GLU B C 1
ATOM 1836 O O . GLU B 1 73 ? 39.76570 58.78217 98.87169 1.000 74.29223 73 GLU B O 1
ATOM 1842 N N . ASP B 1 74 ? 39.25477 57.52775 97.06291 1.000 68.15352 74 ASP B N 1
ATOM 1843 C CA . ASP B 1 74 ? 40.47501 56.71978 97.07105 1.000 59.25323 74 ASP B CA 1
ATOM 1844 C C . ASP B 1 74 ? 40.52836 55.77746 98.27680 1.000 57.34087 74 ASP B C 1
ATOM 1845 O O . ASP B 1 74 ? 39.78718 54.78716 98.31493 1.000 52.62637 74 ASP B O 1
ATOM 1850 N N . MET B 1 75 ? 41.39769 56.05391 99.25696 1.000 52.09857 75 MET B N 1
ATOM 1851 C CA . MET B 1 75 ? 41.62550 55.13044 100.36984 1.000 47.50980 75 MET B CA 1
ATOM 1852 C C . MET B 1 75 ? 41.83337 55.90522 101.67036 1.000 45.08389 75 MET B C 1
ATOM 1853 O O . MET B 1 75 ? 42.10291 57.10831 101.66426 1.000 43.77386 75 MET B O 1
ATOM 1858 N N . ALA B 1 76 ? 41.70099 55.20009 102.80368 1.000 35.43238 76 ALA B N 1
ATOM 1859 C CA . ALA B 1 76 ? 42.04638 55.76331 104.10561 1.000 33.32502 76 ALA B CA 1
ATOM 1860 C C . ALA B 1 76 ? 42.73919 54.68941 104.94121 1.000 36.48509 76 ALA B C 1
ATOM 1861 O O . ALA B 1 76 ? 42.45912 53.49541 104.79331 1.000 34.96767 76 ALA B O 1
ATOM 1863 N N . LEU B 1 77 ? 43.66173 55.11840 105.80632 1.000 37.81020 77 LEU B N 1
ATOM 1864 C CA . LEU B 1 77 ? 44.42470 54.19677 106.64587 1.000 36.66446 77 LEU B CA 1
ATOM 1865 C C . LEU B 1 77 ? 43.80175 54.16311 108.03211 1.000 32.91649 77 LEU B C 1
ATOM 1866 O O . LEU B 1 77 ? 43.78657 55.18084 108.73352 1.000 35.75713 77 LEU B O 1
ATOM 1871 N N . HIS B 1 78 ? 43.31014 52.98419 108.43847 1.000 31.39036 78 HIS B N 1
ATOM 1872 C CA . HIS B 1 78 ? 42.69264 52.78779 109.74223 1.000 28.57367 78 HIS B CA 1
ATOM 1873 C C . HIS B 1 78 ? 43.71203 52.10153 110.65036 1.000 32.79976 78 HIS B C 1
ATOM 1874 O O . HIS B 1 78 ? 44.07762 50.94533 110.42356 1.000 27.28962 78 HIS B O 1
ATOM 1881 N N . VAL B 1 79 ? 44.15225 52.81162 111.66742 1.000 30.82216 79 VAL B N 1
ATOM 1882 C CA . VAL B 1 79 ? 45.17982 52.34278 112.59537 1.000 31.94758 79 VAL B CA 1
ATOM 1883 C C . VAL B 1 79 ? 44.49983 51.90361 113.87868 1.000 28.72742 79 VAL B C 1
ATOM 1884 O O . VAL B 1 79 ? 43.51652 52.51785 114.31698 1.000 33.03063 79 VAL B O 1
ATOM 1888 N N . HIS B 1 80 ? 45.01310 50.83591 114.50040 1.000 31.72735 80 HIS B N 1
ATOM 1889 C CA . HIS B 1 80 ? 44.37443 50.25907 115.67773 1.000 26.41435 80 HIS B CA 1
ATOM 1890 C C . HIS B 1 80 ? 45.39200 49.99197 116.78431 1.000 26.61768 80 HIS B C 1
ATOM 1891 O O . HIS B 1 80 ? 46.43035 49.38071 116.52965 1.000 31.28139 80 HIS B O 1
ATOM 1898 N N . VAL B 1 81 ? 45.08497 50.44051 117.99447 1.000 30.80738 81 VAL B N 1
ATOM 1899 C CA . VAL B 1 81 ? 45.92029 50.13043 119.15542 1.000 34.63326 81 VAL B CA 1
ATOM 1900 C C . VAL B 1 81 ? 45.00147 49.72047 120.30272 1.000 29.90166 81 VAL B C 1
ATOM 1901 O O . VAL B 1 81 ? 43.87420 50.21096 120.43025 1.000 32.88134 81 VAL B O 1
ATOM 1905 N N . HIS B 1 82 ? 45.49637 48.81044 121.16101 1.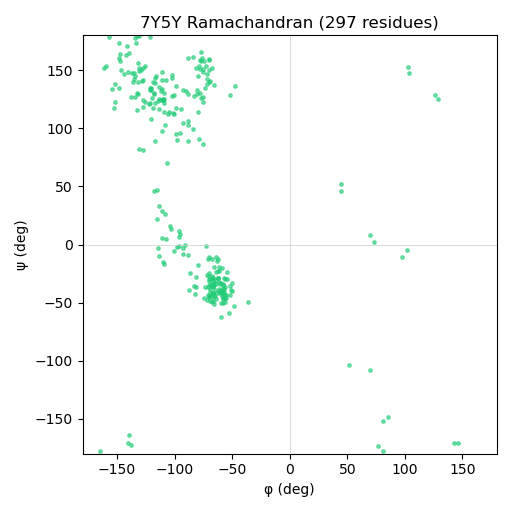000 33.31558 82 HIS B N 1
ATOM 1906 C CA . HIS B 1 82 ? 44.71028 48.20332 122.23284 1.000 31.90539 82 HIS B CA 1
ATOM 1907 C C . HIS B 1 82 ? 45.02565 48.93735 123.53046 1.000 38.58374 82 HIS B C 1
ATOM 1908 O O . HIS B 1 82 ? 45.98884 48.60839 124.22421 1.000 35.68362 82 HIS B O 1
ATOM 1915 N N . VAL B 1 83 ? 44.18914 49.92161 123.85128 1.000 34.75752 83 VAL B N 1
ATOM 1916 C CA . VAL B 1 83 ? 44.42382 50.71585 125.04994 1.000 37.68881 83 VAL B CA 1
ATOM 1917 C C . VAL B 1 83 ? 44.06134 49.91052 126.28737 1.000 35.83905 83 VAL B C 1
ATOM 1918 O O . VAL B 1 83 ? 44.83036 49.84415 127.25369 1.000 39.42789 83 VAL B O 1
ATOM 1922 N N . SER B 1 84 ? 42.91235 49.24482 126.26244 1.000 33.60856 84 SER B N 1
ATOM 1923 C CA . SER B 1 84 ? 42.46245 48.47872 127.41751 1.000 35.45935 84 SER B CA 1
ATOM 1924 C C . SER B 1 84 ? 41.64693 47.26993 126.98357 1.000 40.04789 84 SER B C 1
ATOM 1925 O O . SER B 1 84 ? 41.11391 47.21048 125.86880 1.000 35.68718 84 SER B O 1
ATOM 1928 N N . GLY B 1 85 ? 41.53529 46.31116 127.89713 1.000 33.77412 85 GLY B N 1
ATOM 1929 C CA . GLY B 1 85 ? 40.69718 45.15486 127.67358 1.000 37.10964 85 GLY B CA 1
ATOM 1930 C C . GLY B 1 85 ? 41.41454 43.83724 127.86199 1.000 38.04259 85 GLY B C 1
ATOM 1931 O O . GLY B 1 85 ? 42.48355 43.60945 127.28991 1.000 37.34469 85 GLY B O 1
ATOM 1932 N N . GLY B 1 86 ? 40.82978 42.95894 128.66759 1.000 41.82367 86 GLY B N 1
ATOM 1933 C CA . GLY B 1 86 ? 41.43951 41.67578 128.91400 1.000 44.73103 86 GLY B CA 1
ATOM 1934 C C . GLY B 1 86 ? 42.60360 41.79441 129.87673 1.000 43.82249 86 GLY B C 1
ATOM 1935 O O . GLY B 1 86 ? 42.90484 42.85164 130.44753 1.000 39.84637 86 GLY B O 1
ATOM 1936 N N . LEU B 1 87 ? 43.29018 40.67511 130.03336 1.000 45.87744 87 LEU B N 1
ATOM 1937 C CA . LEU B 1 87 ? 44.28734 40.52698 131.08684 1.000 51.94313 87 LEU B CA 1
ATOM 1938 C C . LEU B 1 87 ? 45.65540 40.85383 130.48886 1.000 47.44006 87 LEU B C 1
ATOM 1939 O O . LEU B 1 87 ? 46.29206 40.02959 129.82924 1.000 49.25887 87 LEU B O 1
ATOM 1944 N N . ILE B 1 88 ? 46.06955 42.11597 130.69133 1.000 38.47030 88 ILE B N 1
ATOM 1945 C CA . ILE B 1 88 ? 47.19508 42.76135 130.01720 1.000 38.90086 88 ILE B CA 1
ATOM 1946 C C . ILE B 1 88 ? 47.93457 43.60401 131.04539 1.000 37.99608 88 ILE B C 1
ATOM 1947 O O . ILE B 1 88 ? 47.40108 43.93637 132.10163 1.000 39.69912 88 ILE B O 1
ATOM 1952 N N . LEU B 1 89 ? 49.14898 44.00976 130.69996 1.000 39.36734 89 LEU B N 1
ATOM 1953 C CA . LEU B 1 89 ? 49.97951 44.81290 131.58950 1.000 39.68831 89 LEU B CA 1
ATOM 1954 C C . LEU B 1 89 ? 49.71534 46.30228 131.39609 1.000 41.08278 89 LEU B C 1
ATOM 1955 O O . LEU B 1 89 ? 49.74463 46.80348 130.26844 1.000 38.27868 89 LEU B O 1
ATOM 1960 N N . GLY B 1 90 ? 49.46663 47.00418 132.49120 1.000 41.48099 90 GLY B N 1
ATOM 1961 C CA . GLY B 1 90 ? 49.31048 48.44532 132.45396 1.000 34.00159 90 GLY B CA 1
ATOM 1962 C C . GLY B 1 90 ? 47.85235 48.86144 132.55512 1.000 38.31346 90 GLY B C 1
ATOM 1963 O O . GLY B 1 90 ? 46.93934 48.16054 132.10584 1.000 40.26402 90 GLY B O 1
ATOM 1964 N N . SER B 1 91 ? 47.62251 50.01336 133.16888 1.000 37.14473 91 SER B N 1
ATOM 1965 C CA . SER B 1 91 ? 46.27132 50.53572 133.27013 1.000 39.90556 91 SER B CA 1
ATOM 1966 C C . SER B 1 91 ? 45.86514 51.14766 131.92900 1.000 31.75668 91 SER B C 1
ATOM 1967 O O . SER B 1 91 ? 46.71094 51.55788 131.13795 1.000 37.23211 91 SER B O 1
ATOM 1970 N N . ALA B 1 92 ? 44.55502 51.25224 131.70265 1.000 40.11064 92 ALA B N 1
ATOM 1971 C CA . ALA B 1 92 ? 44.06341 51.96628 130.51678 1.000 39.30942 92 ALA B CA 1
ATOM 1972 C C . ALA B 1 92 ? 44.68465 53.36732 130.38856 1.000 38.32605 92 ALA B C 1
ATOM 1973 O O . ALA B 1 92 ? 45.07105 53.78228 129.28726 1.000 38.60320 92 ALA B O 1
ATOM 1975 N N . LYS B 1 93 ? 44.87064 54.09007 131.51577 1.000 38.53520 93 LYS B N 1
ATOM 1976 C CA . LYS B 1 93 ? 45.41642 55.44411 131.42143 1.000 40.14356 93 LYS B CA 1
ATOM 1977 C C . LYS B 1 93 ? 46.90722 55.47478 131.05416 1.000 42.18585 93 LYS B C 1
ATOM 1978 O O . LYS B 1 93 ? 47.31595 56.28239 130.21456 1.000 43.80959 93 LYS B O 1
ATOM 1984 N N . TRP B 1 94 ? 47.76622 54.66996 131.70721 1.000 44.74357 94 TRP B N 1
ATOM 1985 C CA . TRP B 1 94 ? 49.11160 54.52708 131.13748 1.000 46.83693 94 TRP B CA 1
ATOM 1986 C C . TRP B 1 94 ? 49.12027 54.12673 129.67734 1.000 40.04554 94 TRP B C 1
ATOM 1987 O O . TRP B 1 94 ? 49.73163 54.81179 128.84870 1.000 45.42710 94 TRP B O 1
ATOM 1998 N N . ARG B 1 95 ? 48.52031 52.98204 129.36003 1.000 43.72455 95 ARG B N 1
ATOM 1999 C CA . ARG B 1 95 ? 48.64075 52.48355 127.99325 1.000 37.36869 95 ARG B CA 1
ATOM 2000 C C . ARG B 1 95 ? 48.24469 53.56411 126.99698 1.000 36.21813 95 ARG B C 1
ATOM 2001 O O . ARG B 1 95 ? 48.96559 53.81691 126.02203 1.000 39.97981 95 ARG B O 1
ATOM 2009 N N . ASP B 1 96 ? 47.15225 54.27635 127.28465 1.000 38.37590 96 ASP B N 1
ATOM 2010 C CA . ASP B 1 96 ? 46.69648 55.35257 126.40717 1.000 38.90560 96 ASP B CA 1
ATOM 2011 C C . ASP B 1 96 ? 47.76534 56.42217 126.23537 1.000 44.42667 96 ASP B C 1
ATOM 2012 O O . ASP B 1 96 ? 47.98683 56.92321 125.12522 1.000 38.42898 96 ASP B O 1
ATOM 2017 N N . LYS B 1 97 ? 48.44664 56.77787 127.32915 1.000 45.31287 97 LYS B N 1
ATOM 2018 C CA . LYS B 1 97 ? 49.46513 57.82297 127.28200 1.000 43.27460 97 LYS B CA 1
ATOM 2019 C C . LYS B 1 97 ? 50.66648 57.39537 126.45185 1.000 38.55787 97 LYS B C 1
ATOM 2020 O O . LYS B 1 97 ? 51.21814 58.19062 125.68282 1.000 45.92821 97 LYS B O 1
ATOM 2026 N N . ILE B 1 98 ? 51.09966 56.14584 126.60312 1.000 44.45098 98 ILE B N 1
ATOM 2027 C CA . ILE B 1 98 ? 52.28636 55.68479 125.88555 1.000 42.72559 98 ILE B CA 1
ATOM 2028 C C . ILE B 1 98 ? 52.00492 55.56281 124.39048 1.000 40.76072 98 ILE B C 1
ATOM 2029 O O . ILE B 1 98 ? 52.82050 55.96743 123.55104 1.000 43.91986 98 ILE B O 1
ATOM 2034 N N . PHE B 1 99 ? 50.85524 54.98634 124.03288 1.000 44.03193 99 PHE B N 1
ATOM 2035 C CA . PHE B 1 99 ? 50.50444 54.88265 122.61709 1.000 38.42984 99 PHE B CA 1
ATOM 2036 C C . PHE B 1 99 ? 50.45380 56.26302 121.96839 1.000 40.44929 99 PHE B C 1
ATOM 2037 O O . PHE B 1 99 ? 50.95182 56.45243 120.85148 1.000 41.61787 99 PHE B O 1
ATOM 2045 N N . ARG B 1 100 ? 49.87174 57.24847 122.66109 1.000 43.15924 100 ARG B N 1
ATOM 2046 C CA . ARG B 1 100 ? 49.75640 58.58915 122.08140 1.000 40.45392 100 ARG B CA 1
ATOM 2047 C C . ARG B 1 100 ? 51.13473 59.22948 121.89389 1.000 41.78814 100 ARG B C 1
ATOM 2048 O O . ARG B 1 100 ? 51.45951 59.70597 120.80061 1.000 45.14931 100 ARG B O 1
ATOM 2056 N N . GLN B 1 101 ? 51.96869 59.23662 122.94634 1.000 47.63197 101 GLN B N 1
ATOM 2057 C CA . GLN B 1 101 ? 53.40742 59.47337 122.78777 1.000 48.26097 101 GLN B CA 1
ATOM 2058 C C . GLN B 1 101 ? 54.08293 58.90725 121.55691 1.000 51.88309 101 GLN B C 1
ATOM 2059 O O . GLN B 1 101 ? 54.84035 59.62084 120.89001 1.000 51.58141 101 GLN B O 1
ATOM 2065 N N . HIS B 1 102 ? 53.86147 57.63719 121.25851 1.000 47.52772 102 HIS B N 1
ATOM 2066 C CA . HIS B 1 102 ? 54.63455 56.99992 120.21245 1.000 45.92304 102 HIS B CA 1
ATOM 2067 C C . HIS B 1 102 ? 53.92420 56.99458 118.85883 1.000 44.19196 102 HIS B C 1
ATOM 2068 O O . HIS B 1 102 ? 54.50621 56.52569 117.88025 1.000 44.40780 102 HIS B O 1
ATOM 2075 N N . MET B 1 103 ? 52.70163 57.52701 118.77562 1.000 45.30137 103 MET B N 1
ATOM 2076 C CA . MET B 1 103 ? 51.96556 57.47489 117.51152 1.000 42.60953 103 MET B CA 1
ATOM 2077 C C . MET B 1 103 ? 52.68846 58.18209 116.37296 1.000 42.07163 103 MET B C 1
ATOM 2078 O O . MET B 1 103 ? 52.70425 57.63197 115.25802 1.000 42.53871 103 MET B O 1
ATOM 2083 N N . PRO B 1 104 ? 53.31712 59.35248 116.56180 1.000 46.40154 104 PRO B N 1
ATOM 2084 C CA . PRO B 1 104 ? 54.07776 59.93542 115.44043 1.000 45.53698 104 PRO B CA 1
ATOM 2085 C C . PRO B 1 104 ? 55.17817 59.01954 114.94444 1.000 44.06955 104 PRO B C 1
ATOM 2086 O O . PRO B 1 104 ? 55.40570 58.90338 113.73488 1.000 45.48699 104 PRO B O 1
ATOM 2090 N N . LEU B 1 105 ? 55.86158 58.34119 115.86702 1.000 47.03794 105 LEU B N 1
ATOM 2091 C CA . LEU B 1 105 ? 56.87106 57.37617 115.45949 1.000 46.85857 105 LEU B CA 1
ATOM 2092 C C . LEU B 1 105 ? 56.24496 56.22433 114.67724 1.000 41.79363 105 LEU B C 1
ATOM 2093 O O . LEU B 1 105 ? 56.79956 55.77059 113.66907 1.000 42.25082 105 LEU B O 1
ATOM 2098 N N . VAL B 1 106 ? 55.08774 55.74327 115.13361 1.000 42.41538 106 VAL B N 1
ATOM 2099 C CA . VAL B 1 106 ? 54.38619 54.66677 114.43341 1.000 41.08205 106 VAL B CA 1
ATOM 2100 C C . VAL B 1 106 ? 54.06986 55.07935 112.99567 1.000 40.52438 106 VAL B C 1
ATOM 2101 O O . VAL B 1 106 ? 54.37996 54.36080 112.03307 1.000 42.02762 106 VAL B O 1
ATOM 2105 N N . LEU B 1 107 ? 53.47504 56.26092 112.81929 1.000 43.19923 107 LEU B N 1
ATOM 2106 C CA . LEU B 1 107 ? 53.06284 56.65792 111.47267 1.000 41.79664 107 LEU B CA 1
ATOM 2107 C C . LEU B 1 107 ? 54.26676 56.95618 110.58472 1.000 43.41830 107 LEU B C 1
ATOM 2108 O O . LEU B 1 107 ? 54.20479 56.76795 109.36282 1.000 42.92011 107 LEU B O 1
ATOM 2113 N N . GLU B 1 108 ? 55.37350 57.40967 111.17546 1.000 44.63324 108 GLU B N 1
ATOM 2114 C CA . GLU B 1 108 ? 56.58683 57.60224 110.39378 1.000 46.33666 108 GLU B CA 1
ATOM 2115 C C . GLU B 1 108 ? 57.13366 56.27412 109.89478 1.000 42.82990 108 GLU B C 1
ATOM 2116 O O . GLU B 1 108 ? 57.68745 56.19712 108.79317 1.000 43.09933 108 GLU B O 1
ATOM 2122 N N . ALA B 1 109 ? 56.99763 55.21559 110.69760 1.000 42.35406 109 ALA B N 1
ATOM 2123 C CA . ALA B 1 109 ? 57.46182 53.90602 110.25530 1.000 38.58051 109 ALA B CA 1
ATOM 2124 C C . ALA B 1 109 ? 56.62807 53.39623 109.08290 1.000 41.32946 109 ALA B C 1
ATOM 2125 O O . ALA B 1 109 ? 57.17412 52.85912 108.11347 1.000 40.57828 109 ALA B O 1
ATOM 2127 N N . PHE B 1 110 ? 55.30647 53.57904 109.13805 1.000 41.87375 110 PHE B N 1
ATOM 2128 C CA . PHE B 1 110 ? 54.46693 53.16425 108.01351 1.000 41.85341 110 PHE B CA 1
ATOM 2129 C C . PHE B 1 110 ? 54.90365 53.85489 106.72835 1.000 40.25432 110 PHE B C 1
ATOM 2130 O O . PHE B 1 110 ? 55.08992 53.20476 105.69412 1.000 41.28630 110 PHE B O 1
ATOM 2138 N N . ARG B 1 111 ? 55.12263 55.16860 106.77646 1.000 45.39599 111 ARG B N 1
ATOM 2139 C CA . ARG B 1 111 ? 55.40520 55.85915 105.51524 1.000 47.19350 111 ARG B CA 1
ATOM 2140 C C . ARG B 1 111 ? 56.86033 55.73797 105.07195 1.000 45.59727 111 ARG B C 1
ATOM 2141 O O . ARG B 1 111 ? 57.10468 55.67517 103.86504 1.000 47.67035 111 ARG B O 1
ATOM 2149 N N . TYR B 1 112 ? 57.83107 55.58340 105.98258 1.000 47.34165 112 TYR B N 1
ATOM 2150 C CA . TYR B 1 112 ? 59.13669 55.11638 105.51354 1.000 44.22259 112 TYR B CA 1
ATOM 2151 C C . TYR B 1 112 ? 59.05235 53.68983 104.99550 1.000 45.55925 112 TYR B C 1
ATOM 2152 O O . TYR B 1 112 ? 59.52072 53.39279 103.89115 1.000 47.03860 112 TYR B O 1
ATOM 2161 N N . GLY B 1 113 ? 58.43224 52.79541 105.76484 1.000 44.43032 113 GLY B N 1
ATOM 2162 C CA . GLY B 1 113 ? 58.44949 51.39025 105.39541 1.000 40.52331 113 GLY B CA 1
ATOM 2163 C C . GLY B 1 113 ? 57.81182 51.09739 104.05103 1.000 38.87978 113 GLY B C 1
ATOM 2164 O O . GLY B 1 113 ? 58.24729 50.18906 103.33428 1.000 41.88885 113 GLY B O 1
ATOM 2165 N N . ASP B 1 114 ? 56.77668 51.83464 103.68460 1.000 40.92942 114 ASP B N 1
ATOM 2166 C CA . ASP B 1 114 ? 56.04483 51.44910 102.48693 1.000 40.88490 114 ASP B CA 1
ATOM 2167 C C . ASP B 1 114 ? 56.26945 52.55294 101.44100 1.000 47.81452 114 ASP B C 1
ATOM 2168 O O . ASP B 1 114 ? 55.38116 52.88295 100.64299 1.000 46.85952 114 ASP B O 1
ATOM 2173 N N . ARG B 1 115 ? 57.46716 53.16266 101.47226 1.000 48.40281 115 ARG B N 1
ATOM 2174 C CA . ARG B 1 115 ? 57.72020 54.39882 100.72437 1.000 50.82917 115 ARG B CA 1
ATOM 2175 C C . ARG B 1 115 ? 57.70323 54.19007 99.21547 1.000 47.23069 115 ARG B C 1
ATOM 2176 O O . ARG B 1 115 ? 57.29697 55.09710 98.47688 1.000 49.97228 115 ARG B O 1
ATOM 2184 N N . GLU B 1 116 ? 58.15028 53.03035 98.72772 1.000 47.57128 116 GLU B N 1
ATOM 2185 C CA . GLU B 1 116 ? 58.07581 52.78285 97.29010 1.000 49.16580 116 GLU B CA 1
ATOM 2186 C C . GLU B 1 116 ? 56.64573 52.88041 96.78219 1.000 49.92439 116 GLU B C 1
ATOM 2187 O O . GLU B 1 116 ? 56.40708 53.39354 95.68513 1.000 49.10601 116 GLU B O 1
ATOM 2193 N N . LEU B 1 117 ? 55.67508 52.40758 97.57003 1.000 43.51322 117 LEU B N 1
ATOM 2194 C CA . LEU B 1 117 ? 54.29485 52.43223 97.09994 1.000 44.63894 117 LEU B CA 1
ATOM 2195 C C . LEU B 1 117 ? 53.76934 53.86345 97.05678 1.000 47.90037 117 LEU B C 1
ATOM 2196 O O . LEU B 1 117 ? 53.01565 54.22886 96.14542 1.000 48.82521 117 LEU B O 1
ATOM 2201 N N . VAL B 1 118 ? 54.16814 54.68681 98.03019 1.000 41.92188 118 VAL B N 1
ATOM 2202 C CA . VAL B 1 118 ? 53.84409 56.10946 98.00347 1.000 48.95550 118 VAL B CA 1
ATOM 2203 C C . VAL B 1 118 ? 54.44063 56.77271 96.76679 1.000 51.73860 118 VAL B C 1
ATOM 2204 O O . VAL B 1 118 ? 53.79399 57.60475 96.11949 1.000 50.39529 118 VAL B O 1
ATOM 2208 N N . LYS B 1 119 ? 55.68029 56.41648 96.42008 1.000 49.56617 119 LYS B N 1
ATOM 2209 C CA . LYS B 1 119 ? 56.27910 56.93530 95.19153 1.000 57.20583 119 LYS B CA 1
ATOM 2210 C C . LYS B 1 119 ? 55.46844 56.52218 93.97103 1.000 53.49561 119 LYS B C 1
ATOM 2211 O O . LYS B 1 119 ? 55.25862 57.32863 93.05791 1.000 51.31777 119 LYS B O 1
ATOM 2217 N N . LYS B 1 120 ? 54.97887 55.27697 93.95077 1.000 48.51464 120 LYS B N 1
ATOM 2218 C CA . LYS B 1 120 ? 54.23909 54.78160 92.79192 1.000 47.04227 120 LYS B CA 1
ATOM 2219 C C . LYS B 1 120 ? 52.84456 55.39110 92.71336 1.000 49.29529 120 LYS B C 1
ATOM 2220 O O . LYS B 1 120 ? 52.34556 55.67334 91.61849 1.000 51.07798 120 LYS B O 1
ATOM 2226 N N . TYR B 1 121 ? 52.20075 55.60064 93.85637 1.000 45.81682 121 TYR B N 1
ATOM 2227 C CA . TYR B 1 121 ? 50.84765 56.15137 93.93018 1.000 49.55694 121 TYR B CA 1
ATOM 2228 C C . TYR B 1 121 ? 50.85375 57.33592 94.88101 1.000 50.23672 121 TYR B C 1
ATOM 2229 O O . TYR B 1 121 ? 50.44137 57.21962 96.04470 1.000 46.92772 121 TYR B O 1
ATOM 2238 N N . PRO B 1 122 ? 51.27690 58.51105 94.40854 1.000 51.08944 122 PRO B N 1
ATOM 2239 C CA . PRO B 1 122 ? 51.36797 59.66619 95.31534 1.000 44.35965 122 PRO B CA 1
ATOM 2240 C C . PRO B 1 122 ? 50.03803 60.07437 95.90123 1.000 42.81009 122 PRO B C 1
ATOM 2241 O O . PRO B 1 122 ? 50.01659 60.83473 96.88133 1.000 45.13598 122 PRO B O 1
ATOM 2245 N N . GLU B 1 123 ? 48.92532 59.55629 95.38189 1.000 48.90100 123 GLU B N 1
ATOM 2246 C CA . GLU B 1 123 ? 47.65440 59.85573 96.02400 1.000 47.99673 123 GLU B CA 1
ATOM 2247 C C . GLU B 1 123 ? 47.52303 59.20047 97.40226 1.000 49.04238 123 GLU B C 1
ATOM 2248 O O . GLU B 1 123 ? 46.89369 59.79078 98.28876 1.000 46.12073 123 GLU B O 1
ATOM 2254 N N . MET B 1 124 ? 48.15674 58.04606 97.65710 1.000 49.08503 124 MET B N 1
ATOM 2255 C CA . MET B 1 124 ? 48.05520 57.59579 99.04940 1.000 47.37758 124 MET B CA 1
ATOM 2256 C C . MET B 1 124 ? 48.72467 58.54898 100.01100 1.000 49.42667 124 MET B C 1
ATOM 2257 O O . MET B 1 124 ? 48.51985 58.43091 101.22426 1.000 46.65180 124 MET B O 1
ATOM 2262 N N . ASP B 1 125 ? 49.48846 59.51007 99.52928 1.000 50.56253 125 ASP B N 1
ATOM 2263 C CA . ASP B 1 125 ? 50.24472 60.20820 100.53663 1.000 47.40127 125 ASP B CA 1
ATOM 2264 C C . ASP B 1 125 ? 49.39203 61.37160 101.05774 1.000 47.97674 125 ASP B C 1
ATOM 2265 O O . ASP B 1 125 ? 49.69759 61.95510 102.10371 1.000 51.04939 125 ASP B O 1
ATOM 2270 N N . GLN B 1 126 ? 48.25760 61.63303 100.38612 1.000 48.57226 126 GLN B N 1
ATOM 2271 C CA . GLN B 1 126 ? 47.19613 62.55059 100.80438 1.000 46.31212 126 GLN B CA 1
ATOM 2272 C C . GLN B 1 126 ? 46.07611 61.86715 101.59401 1.000 51.61951 126 GLN B C 1
ATOM 2273 O O . GLN B 1 126 ? 45.14544 62.54567 102.04735 1.000 49.27955 126 GLN B O 1
ATOM 2279 N N . ALA B 1 127 ? 46.14075 60.55254 101.77187 1.000 51.52298 127 ALA B N 1
ATOM 2280 C CA . ALA B 1 127 ? 45.03696 59.82505 102.38169 1.000 48.93805 127 ALA B CA 1
ATOM 2281 C C . ALA B 1 127 ? 44.94140 60.12988 103.87644 1.000 44.49895 127 ALA B C 1
ATOM 2282 O O . ALA B 1 127 ? 45.96349 60.27632 104.55257 1.000 47.99494 127 ALA B O 1
ATOM 2284 N N . PRO B 1 128 ? 43.73205 60.22782 104.42133 1.000 43.57857 128 PRO B N 1
ATOM 2285 C CA . PRO B 1 128 ? 43.59526 60.51661 105.84722 1.000 41.01724 128 PRO B CA 1
ATOM 2286 C C . PRO B 1 128 ? 44.03571 59.31321 106.66400 1.000 43.40737 128 PRO B C 1
ATOM 2287 O O . PRO B 1 128 ? 43.93858 58.16671 106.21936 1.000 39.43230 128 PRO B O 1
ATOM 2291 N N . ILE B 1 129 ? 44.54394 59.58761 107.85953 1.000 42.24895 129 ILE B N 1
ATOM 2292 C CA . ILE B 1 129 ? 44.89581 58.55559 108.83054 1.000 41.91241 129 ILE B CA 1
ATOM 2293 C C . ILE B 1 129 ? 43.88726 58.61848 109.96703 1.000 38.68102 129 ILE B C 1
ATOM 2294 O O . ILE B 1 129 ? 43.73953 59.65816 110.61770 1.000 46.05958 129 ILE B O 1
ATOM 2299 N N . LEU B 1 130 ? 43.19705 57.50672 110.21104 1.000 37.07622 130 LEU B N 1
ATOM 2300 C CA . LEU B 1 130 ? 42.24620 57.38297 111.30587 1.000 34.43283 130 LEU B CA 1
ATOM 2301 C C . LEU B 1 130 ? 42.82173 56.43105 112.34427 1.000 36.59625 130 LEU B C 1
ATOM 2302 O O . LEU B 1 130 ? 43.15183 55.29092 112.01317 1.000 35.58580 130 LEU B O 1
ATOM 2307 N N . VAL B 1 131 ? 42.93083 56.88921 113.59051 1.000 34.55338 131 VAL B N 1
ATOM 2308 C CA . VAL B 1 131 ? 43.46432 56.07938 114.68725 1.000 32.90161 131 VAL B CA 1
ATOM 2309 C C . VAL B 1 131 ? 42.32259 55.73511 115.63090 1.000 32.21086 131 VAL B C 1
ATOM 2310 O O . VAL B 1 131 ? 41.63947 56.62779 116.15646 1.000 36.92022 131 VAL B O 1
ATOM 2314 N N . HIS B 1 132 ? 42.12586 54.43777 115.86683 1.000 30.96652 132 HIS B N 1
ATOM 2315 C CA . HIS B 1 132 ? 41.16330 53.94256 116.84256 1.000 29.38419 132 HIS B CA 1
ATOM 2316 C C . HIS B 1 132 ? 41.93394 53.43572 118.05969 1.000 37.37857 132 HIS B C 1
ATOM 2317 O O . HIS B 1 132 ? 42.68113 52.45445 117.95773 1.000 32.27163 132 HIS B O 1
ATOM 2324 N N . PHE B 1 133 ? 41.77814 54.14412 119.18243 1.000 31.97520 133 PHE B N 1
ATOM 2325 C CA . PHE B 1 133 ? 42.23425 53.72194 120.51294 1.000 34.82022 133 PHE B CA 1
ATOM 2326 C C . PHE B 1 133 ? 41.16729 52.81953 121.11797 1.000 28.94306 133 PHE B C 1
ATOM 2327 O O . PHE B 1 133 ? 40.15757 53.29341 121.65287 1.000 37.59549 133 PHE B O 1
ATOM 2335 N N . HIS B 1 134 ? 41.37286 51.50187 121.03447 1.000 27.12037 134 HIS B N 1
ATOM 2336 C CA . HIS B 1 134 ? 40.36439 50.54664 121.48323 1.000 28.42433 134 HIS B CA 1
ATOM 2337 C C . HIS B 1 134 ? 40.34290 50.38286 123.00267 1.000 30.68800 134 HIS B C 1
ATOM 2338 O O . HIS B 1 134 ? 41.37401 50.07682 123.61143 1.000 34.59712 134 HIS B O 1
ATOM 2345 N N . ALA B 1 135 ? 39.15013 50.48122 123.59473 1.000 29.64635 135 ALA B N 1
ATOM 2346 C CA . ALA B 1 135 ? 38.96945 50.23820 125.02451 1.000 36.90344 135 ALA B CA 1
ATOM 2347 C C . ALA B 1 135 ? 37.51157 49.93028 125.29620 1.000 34.72104 135 ALA B C 1
ATOM 2348 O O . ALA B 1 135 ? 36.63383 50.39645 124.55760 1.000 34.68922 135 ALA B O 1
ATOM 2350 N N . PRO B 1 136 ? 37.20916 49.17678 126.35248 1.000 34.85426 136 PRO B N 1
ATOM 2351 C CA . PRO B 1 136 ? 35.79808 48.96334 126.68273 1.000 32.41912 136 PRO B CA 1
ATOM 2352 C C . PRO B 1 136 ? 35.13211 50.22088 127.20496 1.000 39.36495 136 PRO B C 1
ATOM 2353 O O . PRO B 1 136 ? 33.93755 50.41610 126.96398 1.000 34.55035 136 PRO B O 1
ATOM 2357 N N . ASN B 1 137 ? 35.88362 51.08135 127.89067 1.000 39.41805 137 ASN B N 1
ATOM 2358 C CA . ASN B 1 137 ? 35.39988 52.32602 128.49041 1.000 42.73594 137 ASN B CA 1
ATOM 2359 C C . ASN B 1 137 ? 35.21420 53.42105 127.44758 1.000 32.32435 137 ASN B C 1
ATOM 2360 O O . ASN B 1 137 ? 36.15845 53.74399 126.72231 1.000 35.15375 137 ASN B O 1
ATOM 2365 N N . PRO B 1 138 ? 34.02590 54.02240 127.36869 1.000 37.78163 138 PRO B N 1
ATOM 2366 C CA . PRO B 1 138 ? 33.82584 55.18057 126.48231 1.000 40.26580 138 PRO B CA 1
ATOM 2367 C C . PRO B 1 138 ? 34.86883 56.26800 126.64132 1.000 36.98129 138 PRO B C 1
ATOM 2368 O O . PRO B 1 138 ? 35.21494 56.92928 125.65788 1.000 39.15984 138 PRO B O 1
ATOM 2372 N N . LYS B 1 139 ? 35.39168 56.46415 127.85872 1.000 37.98553 139 LYS B N 1
ATOM 2373 C CA . LYS B 1 139 ? 36.40947 57.48711 128.09208 1.000 36.02554 139 LYS B CA 1
ATOM 2374 C C . LYS B 1 139 ? 37.63168 57.32140 127.20354 1.000 36.02565 139 LYS B C 1
ATOM 2375 O O . LYS B 1 139 ? 38.22826 58.31369 126.77544 1.000 37.44269 139 LYS B O 1
ATOM 2381 N N . PHE B 1 140 ? 38.04091 56.07729 126.92488 1.000 35.80677 140 PHE B N 1
ATOM 2382 C CA . PHE B 1 140 ? 39.25828 55.84029 126.15605 1.000 34.94534 140 PHE B CA 1
ATOM 2383 C C . PHE B 1 140 ? 39.01659 55.31149 124.74993 1.000 33.28228 140 PHE B C 1
ATOM 2384 O O . PHE B 1 140 ? 39.93658 55.36738 123.92749 1.000 34.22565 140 PHE B O 1
ATOM 2392 N N . ASP B 1 141 ? 37.81866 54.80470 124.46755 1.000 34.72936 141 ASP B N 1
ATOM 2393 C CA . ASP B 1 141 ? 37.47392 54.28471 123.14384 1.000 33.61592 141 ASP B CA 1
ATOM 2394 C C . ASP B 1 141 ? 37.22645 55.38070 122.11093 1.000 31.82949 141 ASP B C 1
ATOM 2395 O O . ASP B 1 141 ? 36.08191 55.78575 121.89023 1.000 38.24422 141 ASP B O 1
ATOM 2400 N N . LEU B 1 142 ? 38.28672 55.84753 121.46328 1.000 32.89152 142 LEU B N 1
ATOM 2401 C CA . LEU B 1 142 ? 38.22532 57.04418 120.63300 1.000 37.17713 142 LEU B CA 1
ATOM 2402 C C . LEU B 1 142 ? 38.76386 56.77654 119.23624 1.000 38.81406 142 LEU B C 1
ATOM 2403 O O . LEU B 1 142 ? 39.76694 56.08009 119.05868 1.000 38.54403 142 LEU B O 1
ATOM 2408 N N . VAL B 1 143 ? 38.11488 57.38114 118.24920 1.000 36.72579 143 VAL B N 1
ATOM 2409 C CA . VAL B 1 143 ? 38.55401 57.34553 116.86195 1.000 34.21186 143 VAL B CA 1
ATOM 2410 C C . VAL B 1 143 ? 38.93846 58.76490 116.47594 1.000 35.64905 143 VAL B C 1
ATOM 2411 O O . VAL B 1 143 ? 38.12577 59.68602 116.61826 1.000 38.11018 143 VAL B O 1
ATOM 2415 N N . GLU B 1 144 ? 40.17505 58.95125 116.01070 1.000 36.84246 144 GLU B N 1
ATOM 2416 C CA . GLU B 1 144 ? 40.71466 60.28980 115.79293 1.000 38.63773 144 GLU B CA 1
ATOM 2417 C C . GLU B 1 144 ? 41.43293 60.40669 114.46405 1.000 42.26026 144 GLU B C 1
ATOM 2418 O O . GLU B 1 144 ? 42.14331 59.49085 114.03453 1.000 40.69521 144 GLU B O 1
ATOM 2424 N N . THR B 1 145 ? 41.26961 61.56225 113.82458 1.000 38.11569 145 THR B N 1
ATOM 2425 C CA . THR B 1 145 ? 42.03747 61.85557 112.63326 1.000 38.51782 145 THR B CA 1
ATOM 2426 C C . THR B 1 145 ? 43.40226 62.40072 113.03501 1.000 44.79946 145 THR B C 1
ATOM 2427 O O . THR B 1 145 ? 43.50297 63.33465 113.83593 1.000 49.71619 145 THR B O 1
ATOM 2431 N N . TRP B 1 146 ? 44.44886 61.79186 112.49675 1.000 44.07181 146 TRP B N 1
ATOM 2432 C CA . TRP B 1 146 ? 45.81687 62.17629 112.80190 1.000 45.44271 146 TRP B CA 1
ATOM 2433 C C . TRP B 1 146 ? 46.49090 62.65470 111.51956 1.000 45.48671 146 TRP B C 1
ATOM 2434 O O . TRP B 1 146 ? 47.61236 62.24835 111.20269 1.000 49.96943 146 TRP B O 1
ATOM 2445 N N . GLY B 1 147 ? 45.79369 63.49307 110.75415 1.000 48.65224 147 GLY B N 1
ATOM 2446 C CA . GLY B 1 147 ? 46.38895 64.07938 109.56635 1.000 45.53142 147 GLY B CA 1
ATOM 2447 C C . GLY B 1 147 ? 46.37719 63.15892 108.35756 1.000 49.00242 147 GLY B C 1
ATOM 2448 O O . GLY B 1 147 ? 45.49938 62.31088 108.18693 1.000 54.62055 147 GLY B O 1
ATOM 2449 N N . ILE B 1 148 ? 47.35962 63.36536 107.48491 1.000 48.01150 148 ILE B N 1
ATOM 2450 C CA . ILE B 1 148 ? 47.54189 62.52615 106.30820 1.000 48.69963 148 ILE B CA 1
ATOM 2451 C C . ILE B 1 148 ? 48.93523 61.92158 106.37361 1.000 48.32145 148 ILE B C 1
ATOM 2452 O O . ILE B 1 148 ? 49.71285 62.23496 107.27585 1.000 53.64486 148 ILE B O 1
ATOM 2457 N N . LEU B 1 149 ? 49.27481 61.09721 105.38046 1.000 47.03979 149 LEU B N 1
ATOM 2458 C CA . LEU B 1 149 ? 50.54863 60.37457 105.34825 1.000 52.00337 149 LEU B CA 1
ATOM 2459 C C . LEU B 1 149 ? 51.76842 61.24537 105.07875 1.000 59.69415 149 LEU B C 1
ATOM 2460 O O . LEU B 1 149 ? 52.81604 61.02992 105.69322 1.000 52.99555 149 LEU B O 1
ATOM 2465 N N . ARG B 1 150 ? 51.69675 62.16786 104.12509 1.000 55.67256 150 ARG B N 1
ATOM 2466 C CA . ARG B 1 150 ? 52.80313 63.11990 103.95231 1.000 56.79028 150 ARG B CA 1
ATOM 2467 C C . ARG B 1 150 ? 53.18297 63.90549 105.21140 1.000 57.30987 150 ARG B C 1
ATOM 2468 O O . ARG B 1 150 ? 54.36832 64.19529 105.39900 1.000 62.66879 150 ARG B O 1
ATOM 2476 N N . ASP B 1 151 ? 52.28670 64.06228 106.16884 1.000 52.25774 151 ASP B N 1
ATOM 2477 C CA . ASP B 1 151 ? 52.65871 64.71436 107.42232 1.000 50.96488 151 ASP B CA 1
ATOM 2478 C C . ASP B 1 151 ? 53.72311 63.97344 108.21324 1.000 57.32955 151 ASP B C 1
ATOM 2479 O O . ASP B 1 151 ? 54.27281 64.54464 109.16037 1.000 57.87529 151 ASP B O 1
ATOM 2484 N N . TYR B 1 152 ? 54.00677 62.71759 107.88201 1.000 55.37191 152 TYR B N 1
ATOM 2485 C CA . TYR B 1 152 ? 54.93862 61.91410 108.66026 1.000 56.50256 152 TYR B CA 1
ATOM 2486 C C . TYR B 1 152 ? 56.16376 61.55796 107.84031 1.000 61.59371 152 TYR B C 1
ATOM 2487 O O . TYR B 1 152 ? 56.86127 60.58605 108.14043 1.000 61.73486 152 TYR B O 1
ATOM 2496 N N . LYS B 1 153 ? 56.42047 62.35495 106.80908 1.000 61.20096 153 LYS B N 1
ATOM 2497 C CA . LYS B 1 153 ? 57.62654 62.28094 106.00400 1.000 64.63063 153 LYS B CA 1
ATOM 2498 C C . LYS B 1 153 ? 58.83648 62.65657 106.85791 1.000 66.94772 153 LYS B C 1
ATOM 2499 O O . LYS B 1 153 ? 58.78472 63.61073 107.64071 1.000 71.30099 153 LYS B O 1
ATOM 2505 N N . ILE B 1 154 ? 59.93110 61.90968 106.71674 1.000 64.52786 154 ILE B N 1
ATOM 2506 C CA . ILE B 1 154 ? 61.08386 62.12534 107.60269 1.000 68.49031 154 ILE B CA 1
ATOM 2507 C C . ILE B 1 154 ? 62.20349 62.89749 106.91477 1.000 73.46971 154 ILE B C 1
ATOM 2508 O O . ILE B 1 154 ? 63.06928 63.47036 107.58504 1.000 76.00785 154 ILE B O 1
#

InterPro domains:
  IPR024438 Staygreen protein [PF12638] (4-152)

Organism: NCBI:txid2052143

B-factor: mean 43.46, std 12.36, range [19.71, 91.65]

Radius of gyration: 20.8 Å; Cα contacts (8 Å, |Δi|>4): 629; chains: 2; bounding box: 64×37×45 Å

Sequence (304 aa):
HLKPEKLQTRFLNGSQNDGPRYPRCYTLTHSDSTGELFLTIGPSYDYEQISGWYTRFMRDEVLAVWEMDEEDMALHVHVHVSGGLILGSAKWRDKIFRQHMPLVLEAFRYGDRELVKKYPEMDQAPILVHFHAPNPKFDLVETWGILRDYKIHLKPEKLQTRFLNGSQNDGPRYPRCYTLTHSDSTGELFLTIGPSYDYEQISSGWYTRFMRDEVLAVWEMDEEDMALHVHVHVSGGLILGSAKWRDKIFRQHMPLVLEAFRYGDRELVKKYPEMDQAPILVHFHAPNPKFDLVETWGILRDYKI

Foldseek 3Di:
DADVVLEDEEEDPAADLQDDPPFKKWKWDADPVPRHIYIYIYNAYPCVVCPDPLCVAAQAIKMWTWDDPPPAIAIEIEGELEDPHHPDDSVVSLVVCVVCVLVVLLSVCVNSVSNCVVPVSQQQHWYWYAHDYPDPVRGDIDTDGGSVVRHD/DEDVVLEAEAEDPVADLQDDPPFWKWKWDADPVRRHIYIYIYNAYDDVVCDDPVCVAAQQMKMWTWAQDPQGTAIEIEGELDDDHHDDDSVVSLVVCVVCVLVVLLSVCVRSVSNCVVPVVQQQHWYWYFHDDPDPVRGDIDTPGGSVVSHD

Nearest PDB structures (foldseek):
  7y5y-assembly1_B  TM=1.007E+00  e=2.256E-36  Anaerolineae bacterium
  5ivu-assembly2_B  TM=4.375E-01  e=2.895E-02  Streptomyces griseoflavus
  8viz-assembly1_G  TM=4.887E-01  e=9.137E-02  Homo sapiens
  4kef-assembly1_A  TM=4.434E-01  e=7.544E-02  Saccharomyces cerevisiae S288C
  6i4k-assembly1_G  TM=4.410E-01  e=4.230E-01  Mus musculus

Solvent-accessible surface area: 15655 Å² total; per-residue (Å²): 116,12,125,42,134,89,20,79,48,99,72,51,149,46,9,117,71,61,9,68,62,116,64,0,7,2,1,4,13,64,25,106,106,83,51,53,23,57,1,2,0,0,45,52,42,11,130,141,32,35,69,37,169,79,17,120,111,57,79,36,9,7,30,0,31,1,49,59,31,162,118,96,18,3,0,13,0,46,3,27,0,10,18,66,175,39,110,36,61,10,157,132,13,21,132,58,23,60,121,90,1,54,46,14,0,30,0,1,35,64,8,2,113,76,0,6,142,100,63,83,97,0,15,92,6,38,0,6,0,16,0,58,5,8,47,35,145,26,8,69,33,49,78,51,30,50,3,117,85,27,104,109,183,9,130,44,129,74,22,63,55,127,76,55,154,48,5,118,75,71,8,67,42,112,62,1,7,2,0,4,16,73,28,132,113,57,48,34,24,45,1,2,0,0,44,50,44,14,146,140,28,35,63,37,86,147,16,155,81,44,73,38,11,6,32,0,31,5,50,107,33,138,154,59,7,3,0,13,0,47,3,31,0,16,19,71,157,30,97,43,59,22,135,147,19,22,126,84,26,62,128,81,0,54,51,10,0,12,0,1,18,58,10,4,113,72,1,6,160,111,65,87,79,4,2,107,5,39,1,6,0,16,0,62,5,5,42,28,132,19,8,71,34,48,81,52,30,52,2,121,91,28,115,102

Secondary structure (DSSP, 8-state):
---GGGEEEEE-TT-BTTB-SSS-EEEEEE-TTT--EEEEEESS--TTTT-SHHHHHH---EEEEEEEETTEEEEEEEEE-S-SS-SS-HHHHHHHHHHHHHHHHHHHHHHTHHHHHH-GGGGGSEEEEEEE-SSTTT-EEEEEEEGGGG--/---GGGEEEEE-TT-BTTB-SSS-EEEEEE-TTT--EEEEEESS--TTTT-SHHHHHH---EEEEEEE-SSSEEEEEEEE-S-SS-SS-HHHHHHHHHHHHHHHHHHHHHHTHHHHHH-GGGGG-EEEEEEE-SSTTT-EEEEEEESGGG--